Protein AF-A0AA88XEI7-F1 (afdb_monomer_lite)

Organism: Pinctada imbricata (NCBI:txid66713)

Foldseek 3Di:
DVLQAAKDKFPAQDDLVQLLVVQVLFAPQDPVLSVLSRHKIKMWHWDDDPQKIKIWMAMSSQHPLTDIDIDGAQDKDWDADSVGFIKIWHWHDDPDFKIKIWIATPRGGTWIKIWGDDPSDIDIDIDPWDDDPDDDPLWTADDDEPDPDPDPDDPVRVVVVNPKDKTWDWDDDPQWIWIWIDIPVQPPLIDIDIDGAQDWDWDADSVRWIKIWHWHAPDPFKIKIWMATPPRGTKIWIWGHDPSYIHIYID

pLDDT: mean 74.0, std 18.09, range [23.16, 97.12]

Structure (mmCIF, N/CA/C/O backbone):
data_AF-A0AA88XEI7-F1
#
_entry.id   AF-A0AA88XEI7-F1
#
loop_
_atom_site.group_PDB
_atom_site.id
_atom_site.type_symbol
_atom_site.label_atom_id
_atom_site.label_alt_id
_atom_site.label_comp_id
_atom_site.label_asym_id
_atom_site.label_entity_id
_atom_site.label_seq_id
_atom_site.pdbx_PDB_ins_code
_atom_site.Cartn_x
_atom_site.Cartn_y
_atom_site.Cartn_z
_atom_site.occupancy
_atom_site.B_iso_or_equiv
_atom_site.auth_seq_id
_atom_site.auth_comp_id
_atom_site.auth_asym_id
_atom_site.auth_atom_id
_atom_site.pdbx_PDB_model_num
ATOM 1 N N . MET A 1 1 ? -18.178 3.679 1.985 1.00 75.81 1 MET A N 1
ATOM 2 C CA . MET A 1 1 ? -17.997 4.218 0.621 1.00 75.81 1 MET A CA 1
ATOM 3 C C . MET A 1 1 ? -18.221 5.721 0.592 1.00 75.81 1 MET A C 1
ATOM 5 O O . MET A 1 1 ? -17.456 6.412 -0.070 1.00 75.81 1 MET A O 1
ATOM 9 N N . ASP A 1 2 ? -19.214 6.230 1.324 1.00 84.12 2 ASP A N 1
ATOM 10 C CA . ASP A 1 2 ? -19.593 7.651 1.316 1.00 84.12 2 ASP A CA 1
ATOM 11 C C . ASP A 1 2 ? -18.453 8.609 1.676 1.00 84.12 2 ASP A C 1
ATOM 13 O O . ASP A 1 2 ? -18.388 9.707 1.136 1.00 84.12 2 ASP A O 1
ATOM 17 N N . THR A 1 3 ? -17.506 8.191 2.520 1.00 87.12 3 THR A N 1
ATOM 18 C CA . THR A 1 3 ? -16.367 9.036 2.911 1.00 87.12 3 THR A CA 1
ATOM 19 C C . THR A 1 3 ? -15.402 9.333 1.766 1.00 87.12 3 THR A C 1
ATOM 21 O O . THR A 1 3 ? -14.609 10.255 1.890 1.00 87.12 3 THR A O 1
ATOM 24 N N . PHE A 1 4 ? -15.434 8.573 0.665 1.00 85.94 4 PHE A N 1
ATOM 25 C CA . PHE A 1 4 ? -14.633 8.874 -0.526 1.00 85.94 4 PHE A CA 1
ATOM 26 C C . PHE A 1 4 ? -15.298 9.902 -1.442 1.00 85.94 4 PHE A C 1
ATOM 28 O O . PHE A 1 4 ? -14.600 10.493 -2.264 1.00 85.94 4 PHE A O 1
ATOM 35 N N . VAL A 1 5 ? -16.620 10.090 -1.341 1.00 92.00 5 VAL A N 1
ATOM 36 C CA . VAL A 1 5 ? -17.406 10.895 -2.286 1.00 92.00 5 VAL A CA 1
ATOM 37 C C . VAL A 1 5 ? -16.936 12.345 -2.284 1.00 92.00 5 VAL A C 1
ATOM 39 O O . VAL A 1 5 ? -16.805 12.974 -1.236 1.00 92.00 5 VAL A O 1
ATOM 42 N N . GLY A 1 6 ? -16.750 12.887 -3.484 1.00 90.62 6 GLY A N 1
ATOM 43 C CA . GLY A 1 6 ? -16.312 14.255 -3.709 1.00 90.62 6 GLY A CA 1
ATOM 44 C C . GLY A 1 6 ? -14.903 14.350 -4.280 1.00 90.62 6 GLY A C 1
ATOM 45 O O . GLY A 1 6 ? -14.273 13.358 -4.657 1.00 90.62 6 GLY A O 1
ATOM 46 N N . LYS A 1 7 ? -14.437 15.597 -4.364 1.00 92.38 7 LYS A N 1
ATOM 47 C CA . LYS A 1 7 ? -13.190 15.963 -5.025 1.00 92.38 7 LYS A CA 1
ATOM 48 C C . LYS A 1 7 ? -12.033 16.014 -4.033 1.00 92.38 7 LYS A C 1
ATOM 50 O O . LYS A 1 7 ? -12.067 16.772 -3.068 1.00 92.38 7 LYS A O 1
ATOM 55 N N . TRP A 1 8 ? -10.983 15.277 -4.355 1.00 87.38 8 TRP A N 1
ATOM 56 C CA . TRP A 1 8 ? -9.695 15.265 -3.679 1.00 87.38 8 TRP A CA 1
ATOM 57 C C . TRP A 1 8 ? -8.647 15.909 -4.575 1.00 87.38 8 TRP A C 1
ATOM 59 O O . TRP A 1 8 ? -8.618 15.667 -5.785 1.00 87.38 8 TRP A O 1
ATOM 69 N N . GLU A 1 9 ? -7.776 16.713 -3.979 1.00 82.69 9 GLU A N 1
ATOM 70 C CA . GLU A 1 9 ? -6.679 17.384 -4.670 1.00 82.69 9 GLU A CA 1
ATOM 71 C C . GLU A 1 9 ? -5.365 17.025 -3.980 1.00 82.69 9 GLU A C 1
ATOM 73 O O . GLU A 1 9 ? -5.254 17.074 -2.754 1.00 82.69 9 GLU A O 1
ATOM 78 N N . GLU A 1 10 ? -4.366 16.643 -4.769 1.00 75.06 10 GLU A N 1
ATOM 79 C CA . GLU A 1 10 ? -3.010 16.443 -4.274 1.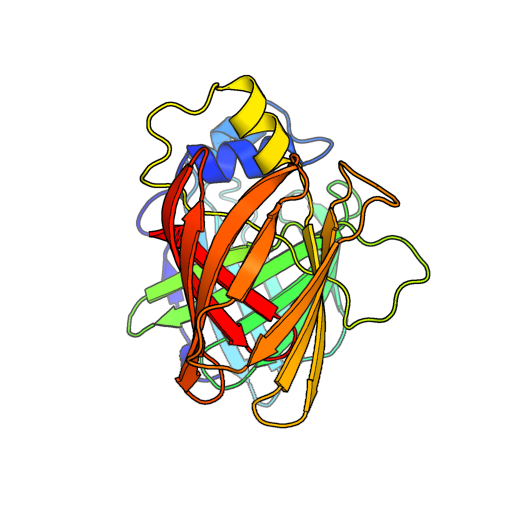00 75.06 10 GLU A CA 1
ATOM 80 C C . GLU A 1 10 ? -2.382 17.822 -4.021 1.00 75.06 10 GLU A C 1
ATOM 82 O O . GLU A 1 10 ? -2.027 18.544 -4.954 1.00 75.06 10 GLU A O 1
ATOM 87 N N . LEU A 1 11 ? -2.319 18.212 -2.743 1.00 65.25 11 LEU A N 1
ATOM 88 C CA . LEU A 1 11 ? -1.872 19.545 -2.315 1.00 65.25 11 LEU A CA 1
ATOM 89 C C . LEU A 1 11 ? -0.364 19.756 -2.494 1.00 65.25 11 LEU A C 1
ATOM 91 O O . LEU A 1 11 ? 0.085 20.878 -2.717 1.00 65.25 11 LEU A O 1
ATOM 95 N N . GLU A 1 12 ? 0.410 18.679 -2.407 1.00 63.06 12 GLU A N 1
ATOM 96 C CA . GLU A 1 12 ? 1.856 18.672 -2.595 1.00 63.06 12 GLU A CA 1
ATOM 97 C C . GLU A 1 12 ? 2.235 17.449 -3.420 1.00 63.06 12 GLU A C 1
ATOM 99 O O . GLU A 1 12 ? 1.645 16.384 -3.245 1.00 63.06 12 GLU A O 1
ATOM 104 N N . ALA A 1 13 ? 3.225 17.595 -4.304 1.00 57.88 13 ALA A N 1
ATOM 105 C CA . ALA A 1 13 ? 3.758 16.455 -5.033 1.00 57.88 13 ALA A CA 1
ATOM 106 C C . ALA A 1 13 ? 4.237 15.389 -4.038 1.00 57.88 13 ALA A C 1
ATOM 108 O O . ALA A 1 13 ? 4.938 15.696 -3.067 1.00 57.88 13 ALA A O 1
ATOM 109 N N . SER A 1 14 ? 3.850 14.143 -4.300 1.00 61.00 14 SER A N 1
ATOM 110 C CA . SER A 1 14 ? 4.269 12.968 -3.539 1.00 61.00 14 SER A CA 1
ATOM 111 C C . SER A 1 14 ? 5.778 12.973 -3.232 1.00 61.00 14 SER A C 1
ATOM 113 O O . SER A 1 14 ? 6.585 13.448 -4.035 1.00 61.00 14 SER A O 1
ATOM 115 N N . ASN A 1 15 ? 6.171 12.431 -2.067 1.00 62.12 15 ASN A N 1
ATOM 116 C CA . ASN A 1 15 ? 7.558 12.438 -1.589 1.00 62.12 15 ASN A CA 1
ATOM 117 C C . ASN A 1 15 ? 8.523 12.021 -2.716 1.00 62.12 15 ASN A C 1
ATOM 119 O O . ASN A 1 15 ? 8.478 10.863 -3.149 1.00 62.12 15 ASN A O 1
ATOM 123 N N . PRO A 1 16 ? 9.432 12.915 -3.156 1.00 59.56 16 PRO A N 1
ATOM 124 C CA . PRO A 1 16 ? 10.280 12.659 -4.308 1.00 59.56 16 PRO A CA 1
ATOM 125 C C . PRO A 1 16 ? 11.041 11.345 -4.201 1.00 59.56 16 PRO A C 1
ATOM 127 O O . PRO A 1 16 ? 11.174 10.646 -5.188 1.00 59.56 16 PRO A O 1
ATOM 130 N N . LYS A 1 17 ? 11.492 10.948 -3.005 1.00 59.12 17 LYS A N 1
ATOM 131 C CA . LYS A 1 17 ? 12.240 9.693 -2.825 1.00 59.12 17 LYS A CA 1
ATOM 132 C C . LYS A 1 17 ? 11.381 8.442 -2.998 1.00 59.12 17 LYS A C 1
ATOM 134 O O . LYS A 1 17 ? 11.906 7.423 -3.436 1.00 59.12 17 LYS A O 1
ATOM 139 N N . GLU A 1 18 ? 10.108 8.499 -2.624 1.00 58.25 18 GLU A N 1
ATOM 140 C CA . GLU A 1 18 ? 9.177 7.370 -2.747 1.00 58.25 18 GLU A CA 1
ATOM 141 C C . GLU A 1 18 ? 8.719 7.208 -4.194 1.00 58.25 18 GLU A C 1
ATOM 143 O O . GLU A 1 18 ? 8.739 6.101 -4.728 1.00 58.25 18 GLU A O 1
ATOM 148 N N . VAL A 1 19 ? 8.408 8.324 -4.856 1.00 63.00 19 VAL A N 1
ATOM 149 C CA . VAL A 1 19 ? 8.095 8.359 -6.289 1.00 63.00 19 VAL A CA 1
ATOM 150 C C . VAL A 1 19 ? 9.299 7.892 -7.111 1.00 63.00 19 VAL A C 1
ATOM 152 O O . VAL A 1 19 ? 9.155 7.073 -8.012 1.00 63.00 19 VAL A O 1
ATOM 155 N N . ASP A 1 20 ? 10.506 8.347 -6.774 1.00 65.75 20 ASP A N 1
ATOM 156 C CA . ASP A 1 20 ? 11.740 7.976 -7.469 1.00 65.75 20 ASP A CA 1
ATOM 157 C C . ASP A 1 20 ? 12.008 6.462 -7.387 1.00 65.75 20 ASP A C 1
ATOM 159 O O . ASP A 1 20 ? 12.223 5.822 -8.417 1.00 65.75 20 ASP A O 1
ATOM 163 N N . GLN A 1 21 ? 11.880 5.872 -6.192 1.00 62.78 21 GLN A N 1
ATOM 164 C CA . GLN A 1 21 ? 12.010 4.423 -5.974 1.00 62.78 21 GLN A CA 1
ATOM 165 C C . GLN A 1 21 ? 10.918 3.617 -6.682 1.00 62.78 21 GLN A C 1
ATOM 167 O O . GLN A 1 21 ? 11.195 2.565 -7.267 1.00 62.78 21 GLN A O 1
ATOM 172 N N . LEU A 1 22 ? 9.674 4.100 -6.645 1.00 63.94 22 LEU A N 1
ATOM 173 C CA . LEU A 1 22 ? 8.563 3.468 -7.345 1.00 63.94 22 LEU A CA 1
ATOM 174 C C . LEU A 1 22 ? 8.851 3.401 -8.847 1.00 63.94 22 LEU A C 1
ATOM 176 O O . LEU A 1 22 ? 8.774 2.326 -9.445 1.00 63.94 22 LEU A O 1
ATOM 180 N N . LEU A 1 23 ? 9.228 4.528 -9.446 1.00 70.12 23 LEU A N 1
ATOM 181 C CA . LEU A 1 23 ? 9.449 4.644 -10.884 1.00 70.12 23 LEU A CA 1
ATOM 182 C C . LEU A 1 23 ? 10.680 3.859 -11.357 1.00 70.12 23 LEU A C 1
ATOM 184 O O . LEU A 1 23 ? 10.635 3.274 -12.436 1.00 70.12 23 LEU A O 1
ATOM 188 N N . GLU A 1 24 ? 11.732 3.742 -10.541 1.00 68.81 24 GLU A N 1
ATOM 189 C CA . GLU A 1 24 ? 12.889 2.874 -10.834 1.00 68.81 24 GLU A CA 1
ATOM 190 C C . GLU A 1 24 ? 12.531 1.388 -10.915 1.00 68.81 24 GLU A C 1
ATOM 192 O O . GLU A 1 24 ? 13.161 0.628 -11.654 1.00 68.81 24 GLU A O 1
ATOM 197 N N . SER A 1 25 ? 11.504 0.957 -10.179 1.00 63.38 25 SER A N 1
ATOM 198 C CA . SER A 1 25 ? 11.032 -0.429 -10.216 1.00 63.38 25 SER A CA 1
ATOM 199 C C . SER A 1 25 ? 10.175 -0.753 -11.451 1.00 63.38 25 SER A C 1
ATOM 201 O O . SER A 1 25 ? 9.903 -1.928 -11.722 1.00 63.38 25 SER A O 1
ATOM 203 N N . ARG A 1 26 ? 9.762 0.261 -12.229 1.00 66.25 26 ARG A N 1
ATOM 204 C CA . ARG A 1 26 ? 8.877 0.108 -13.392 1.00 66.25 26 ARG A CA 1
ATOM 205 C C . ARG A 1 26 ? 9.665 -0.008 -14.694 1.00 66.25 26 ARG A C 1
ATOM 207 O O . ARG A 1 26 ? 10.442 0.860 -15.080 1.00 66.25 26 ARG A O 1
ATOM 214 N N . LYS A 1 27 ? 9.400 -1.078 -15.447 1.00 65.44 27 LYS A N 1
ATOM 215 C CA . LYS A 1 27 ? 9.934 -1.224 -16.807 1.00 65.44 27 LYS A CA 1
ATOM 216 C C . LYS A 1 27 ? 9.324 -0.161 -17.723 1.00 65.44 27 LYS A C 1
ATOM 218 O O . LYS A 1 27 ? 8.108 -0.054 -17.802 1.00 65.44 27 LYS A O 1
ATOM 223 N N . GLY A 1 28 ? 10.160 0.565 -18.464 1.00 68.69 28 GLY A N 1
ATOM 224 C CA . GLY A 1 28 ? 9.699 1.498 -19.498 1.00 68.69 28 GLY A CA 1
ATOM 225 C C . GLY A 1 28 ? 9.321 2.897 -19.004 1.00 68.69 28 GLY A C 1
ATOM 226 O O . GLY A 1 28 ? 8.683 3.627 -19.761 1.00 68.69 28 GLY A O 1
ATOM 227 N N . VAL A 1 29 ? 9.707 3.261 -17.777 1.00 74.62 29 VAL A N 1
ATOM 228 C CA . VAL A 1 29 ? 9.738 4.656 -17.317 1.00 74.62 29 VAL A CA 1
ATOM 229 C C . VAL A 1 29 ? 11.136 5.213 -17.586 1.00 74.62 29 VAL A C 1
ATOM 231 O O . VAL A 1 29 ? 12.122 4.684 -17.076 1.00 74.62 29 VAL A O 1
ATOM 234 N N . ASP A 1 30 ? 11.232 6.245 -18.422 1.00 80.88 30 ASP A N 1
ATOM 235 C CA . ASP A 1 30 ? 12.485 6.962 -18.677 1.00 80.88 30 ASP A CA 1
ATOM 236 C C . ASP A 1 30 ? 12.666 8.151 -17.717 1.00 80.88 30 ASP A C 1
ATOM 238 O O . ASP A 1 30 ? 11.790 8.475 -16.912 1.00 80.88 30 ASP A O 1
ATOM 242 N N . SER A 1 31 ? 13.828 8.803 -17.780 1.00 79.81 31 SER A N 1
ATOM 243 C CA . SER A 1 31 ? 14.156 9.940 -16.913 1.00 79.81 31 SER A CA 1
ATOM 244 C C . SER A 1 31 ? 13.228 11.142 -17.107 1.00 79.81 31 SER A C 1
ATOM 246 O O . SER A 1 31 ? 12.983 11.869 -16.148 1.00 79.81 31 SER A O 1
ATOM 248 N N . GLU A 1 32 ? 12.704 11.353 -18.318 1.00 82.56 32 GLU A N 1
ATOM 249 C CA . GLU A 1 32 ? 11.790 12.465 -18.602 1.00 82.56 32 GLU A CA 1
ATOM 250 C C . GLU A 1 32 ? 10.428 12.220 -17.942 1.00 82.56 32 GLU A C 1
ATOM 252 O O . GLU A 1 32 ? 9.877 13.093 -17.270 1.00 82.56 32 GLU A O 1
ATOM 257 N N . MET A 1 33 ? 9.900 11.006 -18.078 1.00 79.50 33 MET A N 1
ATOM 258 C CA . MET A 1 33 ? 8.669 10.584 -17.425 1.00 79.50 33 MET A CA 1
ATOM 259 C C . MET A 1 33 ? 8.823 10.576 -15.899 1.00 79.50 33 MET A C 1
ATOM 261 O O . MET A 1 33 ? 7.910 11.003 -15.193 1.00 79.50 33 MET A O 1
ATOM 265 N N . LYS A 1 34 ? 10.001 10.188 -15.394 1.00 77.81 34 LYS A N 1
ATOM 266 C CA . LYS A 1 34 ? 10.346 10.266 -13.968 1.00 77.81 34 LYS A CA 1
ATOM 267 C C . LYS A 1 34 ? 10.240 11.694 -13.435 1.00 77.81 34 LYS A C 1
ATOM 269 O O . LYS A 1 34 ? 9.569 11.931 -12.434 1.00 77.81 34 LYS A O 1
ATOM 274 N N . GLU A 1 35 ? 10.840 12.658 -14.132 1.00 81.88 35 GLU A N 1
ATOM 275 C CA . GLU A 1 35 ? 10.787 14.068 -13.738 1.00 81.88 35 GLU A CA 1
ATOM 276 C C . GLU A 1 35 ? 9.364 14.646 -13.798 1.00 81.88 35 GLU A C 1
ATOM 278 O O . GLU A 1 35 ? 8.987 15.425 -12.918 1.00 81.88 35 GLU A O 1
ATOM 283 N N . LYS A 1 36 ? 8.556 14.240 -14.788 1.00 82.19 36 LYS A N 1
ATOM 284 C CA . LYS A 1 36 ? 7.141 14.641 -14.884 1.00 82.19 36 LYS A CA 1
ATOM 285 C C . LYS A 1 36 ? 6.339 14.164 -13.677 1.00 82.19 36 LYS A C 1
ATOM 287 O O . LYS A 1 36 ? 5.663 14.980 -13.059 1.00 82.19 36 LYS A O 1
ATOM 292 N N . PHE A 1 37 ? 6.453 12.889 -13.306 1.00 78.31 37 PHE A N 1
ATOM 293 C CA . PHE A 1 37 ? 5.735 12.338 -12.153 1.00 78.31 37 PHE A CA 1
ATOM 294 C C . PHE A 1 37 ? 6.189 12.945 -10.817 1.00 78.31 37 PHE A C 1
ATOM 296 O O . PHE A 1 37 ? 5.359 13.203 -9.952 1.00 78.31 37 PHE A O 1
ATOM 303 N N . LEU A 1 38 ? 7.481 13.254 -10.658 1.00 75.31 38 LEU A N 1
ATOM 304 C CA . LEU A 1 38 ? 8.021 13.870 -9.435 1.00 75.31 38 LEU A CA 1
ATOM 305 C C . LEU A 1 38 ? 7.473 15.271 -9.138 1.00 75.31 38 LEU A C 1
ATOM 307 O O . LEU A 1 38 ? 7.505 15.712 -7.992 1.00 75.31 38 LEU A O 1
ATOM 311 N N . LYS A 1 39 ? 7.026 15.994 -10.166 1.00 79.38 39 LYS A N 1
ATOM 312 C CA . LYS A 1 39 ? 6.477 17.353 -10.039 1.00 79.38 39 LYS A CA 1
ATOM 313 C C . LYS A 1 39 ? 4.969 17.391 -10.242 1.00 79.38 39 LYS A C 1
ATOM 315 O O . LYS A 1 39 ? 4.377 18.466 -10.156 1.00 79.38 39 LYS A O 1
ATOM 320 N N . SER A 1 40 ? 4.367 16.254 -10.582 1.00 81.06 40 SER A N 1
ATOM 321 C CA . SER A 1 40 ? 2.955 16.215 -10.898 1.00 81.06 40 SER A CA 1
ATOM 322 C C . SER A 1 40 ? 2.110 16.247 -9.642 1.00 81.06 40 SER A C 1
ATOM 324 O O . SER A 1 40 ? 2.473 15.677 -8.620 1.00 81.06 40 SER A O 1
ATOM 326 N N . THR A 1 41 ? 0.962 16.885 -9.771 1.00 81.81 41 THR A N 1
ATOM 327 C CA . THR A 1 41 ? -0.148 16.790 -8.836 1.00 81.81 41 THR A CA 1
ATOM 328 C C . THR A 1 41 ? -1.370 16.341 -9.615 1.00 81.81 41 THR A C 1
ATOM 330 O O . THR A 1 41 ? -1.425 16.476 -10.845 1.00 81.81 41 THR A O 1
ATOM 333 N N . GLY A 1 42 ? -2.356 15.791 -8.925 1.00 86.50 42 GLY A N 1
ATOM 334 C CA . GLY A 1 42 ? -3.599 15.364 -9.546 1.00 86.50 42 GLY A CA 1
ATOM 335 C C . GLY A 1 42 ? -4.841 15.710 -8.750 1.00 86.50 42 GLY A C 1
ATOM 336 O O . GLY A 1 42 ? -4.787 16.189 -7.618 1.00 86.50 42 GLY A O 1
ATOM 337 N N . THR A 1 43 ? -5.984 15.440 -9.370 1.00 87.81 43 THR A N 1
ATOM 338 C CA . THR A 1 43 ? -7.274 15.443 -8.678 1.00 87.81 43 THR A CA 1
ATOM 339 C C . THR A 1 43 ? -7.982 14.118 -8.897 1.00 87.81 43 THR A C 1
ATOM 341 O O . THR A 1 43 ? -7.796 13.483 -9.937 1.00 87.81 43 THR A O 1
ATOM 344 N N . MET A 1 44 ? -8.778 13.704 -7.916 1.00 89.00 44 MET A N 1
ATOM 345 C CA . MET A 1 44 ? -9.672 12.552 -8.005 1.00 89.00 44 MET A CA 1
ATOM 346 C C . MET A 1 44 ? -11.055 12.968 -7.508 1.00 89.00 44 MET A C 1
ATOM 348 O O . MET A 1 44 ? -11.180 13.395 -6.368 1.00 89.00 44 MET A O 1
ATOM 352 N N . ASP A 1 45 ? -12.086 12.849 -8.335 1.00 93.06 45 ASP A N 1
ATOM 353 C CA . ASP A 1 45 ? -13.479 13.100 -7.954 1.00 93.06 45 ASP A CA 1
ATOM 354 C C . ASP A 1 45 ? -14.259 11.786 -7.979 1.00 93.06 45 ASP A C 1
ATOM 356 O O . ASP A 1 45 ? -14.400 11.166 -9.038 1.00 93.06 45 ASP A O 1
ATOM 360 N N . TYR A 1 46 ? -14.726 11.350 -6.809 1.00 92.94 46 TYR A N 1
ATOM 361 C CA . TYR A 1 46 ? -15.480 10.111 -6.648 1.00 92.94 46 TYR A CA 1
ATOM 362 C C . TYR A 1 46 ? -16.976 10.397 -6.581 1.00 92.94 46 TYR A C 1
ATOM 364 O O . TYR A 1 46 ? -17.448 11.187 -5.759 1.00 92.94 46 TYR A O 1
ATOM 372 N N . LYS A 1 47 ? -17.740 9.664 -7.388 1.00 94.25 47 LYS A N 1
ATOM 373 C CA . LYS A 1 47 ? -19.204 9.643 -7.357 1.00 94.25 47 LYS A CA 1
ATOM 374 C C . LYS A 1 47 ? -19.684 8.217 -7.167 1.00 94.25 47 LYS A C 1
ATOM 376 O O . LYS A 1 47 ? -19.167 7.304 -7.805 1.00 94.25 47 LYS A O 1
ATOM 381 N N . VAL A 1 48 ? -20.674 8.035 -6.302 1.00 90.75 48 VAL A N 1
ATOM 382 C CA . VAL A 1 48 ? -21.253 6.723 -5.998 1.00 90.75 48 VAL A CA 1
ATOM 383 C C . VAL A 1 48 ? -22.723 6.735 -6.396 1.00 90.75 48 VAL A C 1
ATOM 385 O O . VAL A 1 48 ? -23.487 7.584 -5.943 1.00 90.75 48 VAL A O 1
ATOM 388 N N . GLU A 1 49 ? -23.109 5.788 -7.248 1.00 90.62 49 GLU A N 1
ATOM 389 C CA . GLU A 1 49 ? -24.484 5.587 -7.709 1.00 90.62 49 GLU A CA 1
ATOM 390 C C . GLU A 1 49 ? -24.855 4.109 -7.536 1.00 90.62 49 GLU A C 1
ATOM 392 O O . GLU A 1 49 ? -24.482 3.242 -8.331 1.00 90.62 49 GLU A O 1
ATOM 397 N N . GLY A 1 50 ? -25.566 3.797 -6.449 1.00 87.12 50 GLY A N 1
ATOM 398 C CA . GLY A 1 50 ? -25.823 2.411 -6.057 1.00 87.12 50 GLY A CA 1
ATOM 399 C C . GLY A 1 50 ? -24.517 1.682 -5.730 1.00 87.12 50 GLY A C 1
ATOM 400 O O . GLY A 1 50 ? -23.781 2.107 -4.846 1.00 87.12 50 GLY A O 1
ATOM 401 N N . ASN A 1 51 ? -24.225 0.601 -6.458 1.00 86.50 51 ASN A N 1
ATOM 402 C CA . ASN A 1 51 ? -23.001 -0.194 -6.281 1.00 86.50 51 ASN A CA 1
ATOM 403 C C . ASN A 1 51 ? -21.870 0.200 -7.246 1.00 86.50 51 ASN A C 1
ATOM 405 O O . ASN A 1 51 ? -20.819 -0.446 -7.259 1.00 86.50 51 ASN A O 1
ATOM 409 N N . THR A 1 52 ? -22.087 1.221 -8.075 1.00 91.50 52 THR A N 1
ATOM 410 C CA . THR A 1 52 ? -21.110 1.682 -9.060 1.00 91.50 52 THR A CA 1
ATOM 411 C C . THR A 1 52 ? -20.411 2.929 -8.545 1.00 91.50 52 THR A C 1
ATOM 413 O O . THR A 1 52 ? -21.055 3.904 -8.153 1.00 91.50 52 THR A O 1
ATOM 416 N N . VAL A 1 53 ? -19.083 2.911 -8.582 1.00 93.69 53 VAL A N 1
ATOM 417 C CA . VAL A 1 53 ? -18.236 4.063 -8.273 1.00 93.69 53 VAL A CA 1
ATOM 418 C C . VAL A 1 53 ? -17.670 4.593 -9.578 1.00 93.69 53 VAL A C 1
ATOM 420 O O . VAL A 1 53 ? -17.107 3.833 -10.360 1.00 93.69 53 VAL A O 1
ATOM 423 N N . THR A 1 54 ? -17.809 5.892 -9.811 1.00 95.75 54 THR A N 1
ATOM 424 C CA . THR A 1 54 ? -17.187 6.600 -10.930 1.00 95.75 54 THR A CA 1
ATOM 425 C C . THR A 1 54 ? -16.098 7.510 -10.393 1.00 95.75 54 THR A C 1
ATOM 427 O O . THR A 1 54 ? -16.338 8.269 -9.455 1.00 95.75 54 THR A O 1
ATOM 430 N N . VAL A 1 55 ? -14.913 7.436 -10.989 1.00 95.31 55 VAL A N 1
ATOM 431 C CA . VAL A 1 55 ? -13.746 8.230 -10.607 1.00 95.31 55 VAL A CA 1
ATOM 432 C C . VAL A 1 55 ? -13.312 9.063 -11.797 1.00 95.31 55 VAL A C 1
ATOM 434 O O . VAL A 1 55 ? -12.914 8.515 -12.825 1.00 95.31 55 VAL A O 1
ATOM 437 N N . ALA A 1 56 ? -13.349 10.383 -11.647 1.00 94.12 56 ALA A N 1
ATOM 438 C CA . ALA A 1 56 ? -12.705 11.297 -12.580 1.00 94.12 56 ALA A CA 1
ATOM 439 C C . ALA A 1 56 ? -11.318 11.663 -12.047 1.00 94.12 56 ALA A C 1
ATOM 441 O O . ALA A 1 56 ? -11.193 12.123 -10.916 1.00 94.12 56 ALA A O 1
ATOM 442 N N . VAL A 1 57 ? -10.278 11.454 -12.851 1.00 92.06 57 VAL A N 1
ATOM 443 C CA . VAL A 1 57 ? -8.884 11.691 -12.468 1.00 92.06 57 VAL A CA 1
ATOM 444 C C . VAL A 1 57 ? -8.226 12.645 -13.452 1.00 92.06 57 VAL A C 1
ATOM 446 O O . VAL A 1 57 ? -8.339 12.479 -14.668 1.00 92.06 57 VAL A O 1
ATOM 449 N N . THR A 1 58 ? -7.483 13.613 -12.925 1.00 89.31 58 THR A N 1
ATOM 450 C CA . THR A 1 58 ? -6.592 14.482 -13.702 1.00 89.31 58 THR A CA 1
ATOM 451 C C . THR A 1 58 ? -5.195 14.478 -13.098 1.00 89.31 58 THR A C 1
ATOM 453 O O . THR A 1 58 ? -5.024 14.194 -11.915 1.00 89.31 58 THR A O 1
ATOM 456 N N . THR A 1 59 ? -4.186 14.794 -13.906 1.00 86.31 59 THR A N 1
ATOM 457 C CA . THR A 1 59 ? -2.806 14.969 -13.444 1.00 86.31 59 THR A CA 1
ATOM 458 C C . THR A 1 59 ? -2.105 16.029 -14.277 1.00 86.31 59 THR A C 1
ATOM 460 O O . THR A 1 59 ? -2.320 16.129 -15.485 1.00 86.31 59 THR A O 1
ATOM 463 N N . THR A 1 60 ? -1.229 16.807 -13.654 1.00 86.56 60 THR A N 1
ATOM 464 C CA . THR A 1 60 ? -0.386 17.777 -14.358 1.00 86.56 60 THR A CA 1
ATOM 465 C C . THR A 1 60 ? 0.754 17.115 -15.140 1.00 86.56 60 THR A C 1
ATOM 467 O O . THR A 1 60 ? 1.319 17.760 -16.021 1.00 86.56 60 THR A O 1
ATOM 470 N N . ALA A 1 61 ? 1.052 15.825 -14.910 1.00 82.81 61 ALA A N 1
ATOM 471 C CA . ALA A 1 61 ? 1.967 15.052 -15.763 1.00 82.81 61 ALA A CA 1
ATOM 472 C C . ALA A 1 61 ? 1.427 14.887 -17.196 1.00 82.81 61 ALA A C 1
ATOM 474 O O . ALA A 1 61 ? 2.205 14.825 -18.150 1.00 82.81 61 ALA A O 1
ATOM 475 N N . PHE A 1 62 ? 0.098 14.843 -17.338 1.00 84.75 62 PHE A N 1
ATOM 476 C CA . PHE A 1 62 ? -0.621 14.672 -18.600 1.00 84.75 62 PHE A CA 1
ATOM 477 C C . PHE A 1 62 ? -1.857 15.594 -18.626 1.00 84.75 62 PHE A C 1
ATOM 479 O O . PHE A 1 62 ? -2.983 15.121 -18.456 1.00 84.75 62 PHE A O 1
ATOM 486 N N . PRO A 1 63 ? -1.666 16.914 -18.828 1.00 81.75 63 PRO A N 1
ATOM 487 C CA . PRO A 1 63 ? -2.707 17.929 -18.621 1.00 81.75 63 PRO A CA 1
ATOM 488 C C . PRO A 1 63 ? -3.989 17.715 -19.437 1.00 81.75 63 PRO A C 1
ATOM 490 O O . PRO A 1 63 ? -5.076 18.043 -18.968 1.00 81.75 63 PRO A O 1
ATOM 493 N N . ASP A 1 64 ? -3.865 17.112 -20.621 1.00 86.12 64 ASP A N 1
ATOM 494 C CA . ASP A 1 64 ? -4.978 16.865 -21.546 1.00 86.12 64 ASP A CA 1
ATOM 495 C C . ASP A 1 64 ? -5.492 15.412 -21.507 1.00 86.12 64 ASP A C 1
ATOM 497 O O . ASP A 1 64 ? -6.391 15.050 -22.264 1.00 86.12 64 ASP A O 1
ATOM 501 N N . ALA A 1 65 ? -4.934 14.566 -20.632 1.00 84.62 65 ALA A N 1
ATOM 502 C CA . ALA A 1 65 ? -5.264 13.140 -20.535 1.00 84.62 65 ALA A CA 1
ATOM 503 C C . ALA A 1 65 ? -6.136 12.802 -19.314 1.00 84.62 65 ALA A C 1
ATOM 505 O O . ALA A 1 65 ? -6.144 11.662 -18.840 1.00 84.62 65 ALA A O 1
ATOM 506 N N . GLY A 1 66 ? -6.862 13.793 -18.783 1.00 87.50 66 GLY A N 1
ATOM 507 C CA . GLY A 1 66 ? -7.870 13.552 -17.755 1.00 87.50 66 GLY A CA 1
ATOM 508 C C . GLY A 1 66 ? -8.860 12.479 -18.213 1.00 87.50 66 GLY A C 1
ATOM 509 O O . GLY A 1 66 ? -9.290 12.469 -19.367 1.00 87.50 66 GLY A O 1
ATOM 510 N N . ARG A 1 67 ? -9.214 11.558 -17.318 1.00 92.12 67 ARG A N 1
ATOM 511 C CA . ARG A 1 67 ? -10.075 10.413 -17.644 1.00 92.12 67 ARG A CA 1
ATOM 512 C C . ARG A 1 67 ? -11.109 10.159 -16.566 1.00 92.12 67 ARG A C 1
ATOM 514 O O . ARG A 1 67 ? -10.912 10.516 -15.410 1.00 92.12 67 ARG A O 1
ATOM 521 N N . SER A 1 68 ? -12.195 9.513 -16.966 1.00 93.38 68 SER A N 1
ATOM 522 C CA . SER A 1 68 ? -13.230 9.017 -16.067 1.00 93.38 68 SER A CA 1
ATOM 523 C C . SER A 1 68 ? -13.397 7.525 -16.291 1.00 93.38 68 SER A C 1
ATOM 525 O O . SER A 1 68 ? -13.446 7.087 -17.440 1.00 93.38 68 SER A O 1
ATOM 527 N N . TYR A 1 69 ? -13.487 6.761 -15.211 1.00 94.00 69 TYR A N 1
ATOM 528 C CA . TYR A 1 69 ? -13.770 5.332 -15.264 1.00 94.00 69 TYR A CA 1
ATOM 529 C C . TYR A 1 69 ? -14.736 4.935 -14.160 1.00 94.00 69 TYR A C 1
ATOM 531 O O . TYR A 1 69 ? -14.810 5.591 -13.120 1.00 94.00 69 TYR A O 1
ATOM 539 N N . SER A 1 70 ? -15.477 3.858 -14.397 1.00 95.31 70 SER A N 1
ATOM 540 C CA . SER A 1 70 ? -16.452 3.333 -13.449 1.00 95.31 70 SER A CA 1
ATOM 541 C C . SER A 1 70 ? -16.149 1.878 -13.136 1.00 95.31 70 SER A C 1
ATOM 543 O O . SER A 1 70 ? -15.746 1.119 -14.015 1.00 95.31 70 SER A O 1
ATOM 545 N N . PHE A 1 71 ? -16.369 1.486 -11.888 1.00 94.69 71 PHE A N 1
ATOM 546 C CA . PHE A 1 71 ? -16.189 0.115 -11.434 1.00 94.69 71 PHE A CA 1
ATOM 547 C C . PHE A 1 71 ? -17.268 -0.271 -10.423 1.00 94.69 71 PHE A C 1
ATOM 549 O O . PHE A 1 71 ? -17.845 0.578 -9.737 1.00 94.69 71 PHE A O 1
ATOM 556 N N . THR A 1 72 ? -17.500 -1.573 -10.302 1.00 94.12 72 THR A N 1
ATOM 557 C CA . THR A 1 72 ? -18.281 -2.171 -9.219 1.00 94.12 72 THR A CA 1
ATOM 558 C C . THR A 1 72 ? -17.320 -2.858 -8.261 1.00 94.12 72 THR A C 1
ATOM 560 O O . THR A 1 72 ? -16.368 -3.516 -8.682 1.00 94.12 72 THR A O 1
ATOM 563 N N . SER A 1 73 ? -17.514 -2.654 -6.957 1.00 87.44 73 SER A N 1
ATOM 564 C CA . SER A 1 73 ? -16.536 -3.130 -5.981 1.00 87.44 73 SER A CA 1
ATOM 565 C C . SER A 1 73 ? -16.405 -4.657 -5.990 1.00 87.44 73 SER A C 1
ATOM 567 O O . SER A 1 73 ? -17.403 -5.369 -5.925 1.00 87.44 73 SER A O 1
ATOM 569 N N . GLY A 1 74 ? -15.167 -5.151 -6.054 1.00 84.31 74 GLY A N 1
ATOM 570 C CA . GLY A 1 74 ? -14.841 -6.577 -6.118 1.00 84.31 74 GLY A CA 1
ATOM 571 C C . GLY A 1 74 ? -14.941 -7.193 -7.517 1.00 84.31 74 GLY A C 1
ATOM 572 O O . GLY A 1 74 ? -14.539 -8.343 -7.690 1.00 84.31 74 GLY A O 1
ATOM 573 N N . GLU A 1 75 ? -15.417 -6.449 -8.518 1.00 89.31 75 GLU A N 1
ATOM 574 C CA . GLU A 1 75 ? -15.505 -6.930 -9.896 1.00 89.31 75 GLU A CA 1
ATOM 575 C C . GLU A 1 75 ? -14.283 -6.491 -10.721 1.00 89.31 75 GLU A C 1
ATOM 577 O O . GLU A 1 75 ? -13.833 -5.343 -10.619 1.00 89.31 75 GLU A O 1
ATOM 582 N N . PRO A 1 76 ? -13.703 -7.392 -11.534 1.00 91.19 76 PRO A N 1
ATOM 583 C CA . PRO A 1 76 ? -12.624 -7.033 -12.436 1.00 91.19 76 PRO A CA 1
ATOM 584 C C . PRO A 1 76 ? -13.140 -6.210 -13.621 1.00 91.19 76 PRO A C 1
ATOM 586 O O . PRO A 1 76 ? -14.205 -6.492 -14.168 1.00 91.19 76 PRO A O 1
ATOM 589 N N . PHE A 1 77 ? -12.341 -5.247 -14.070 1.00 93.69 77 PHE A N 1
ATOM 590 C CA . PHE A 1 77 ? -12.616 -4.432 -15.248 1.00 93.69 77 PHE A CA 1
ATOM 591 C C . PHE A 1 77 ? -11.352 -4.221 -16.093 1.00 93.69 77 PHE A C 1
ATOM 593 O O . PHE A 1 77 ? -10.221 -4.321 -15.604 1.00 93.69 77 PHE A O 1
ATOM 600 N N . ASP A 1 78 ? -11.574 -3.950 -17.376 1.00 95.12 78 ASP A N 1
ATOM 601 C CA . ASP A 1 78 ? -10.546 -3.618 -18.360 1.00 95.12 78 ASP A CA 1
ATOM 602 C C . ASP A 1 78 ? -10.587 -2.113 -18.637 1.00 95.12 78 ASP A C 1
ATOM 604 O O . ASP A 1 78 ? -11.671 -1.541 -18.770 1.00 95.12 78 ASP A O 1
ATOM 608 N N . ASP A 1 79 ? -9.423 -1.471 -18.733 1.00 94.00 79 ASP A N 1
ATOM 609 C CA . ASP A 1 79 ? -9.347 -0.026 -18.941 1.00 94.00 79 ASP A CA 1
ATOM 610 C C . ASP A 1 79 ? -8.004 0.423 -19.554 1.00 94.00 79 ASP A C 1
ATOM 612 O O . ASP A 1 79 ? -7.115 -0.384 -19.829 1.00 94.00 79 ASP A O 1
ATOM 616 N N . MET A 1 80 ? -7.860 1.727 -19.789 1.00 91.25 80 MET A N 1
ATOM 617 C CA . MET A 1 80 ? -6.715 2.371 -20.432 1.00 91.25 80 MET A CA 1
ATOM 618 C C . MET A 1 80 ? -6.057 3.391 -19.499 1.00 91.25 80 MET A C 1
ATOM 620 O O . MET A 1 80 ? -6.691 4.347 -19.063 1.00 91.25 80 MET A O 1
ATOM 624 N N . ALA A 1 81 ? -4.768 3.250 -19.212 1.00 87.25 81 ALA A N 1
ATOM 625 C CA . ALA A 1 81 ? -4.020 4.233 -18.438 1.00 87.25 81 ALA A CA 1
ATOM 626 C C . ALA A 1 81 ? -3.944 5.592 -19.166 1.00 87.25 81 ALA A C 1
ATOM 628 O O . ALA A 1 81 ? -4.221 5.701 -20.362 1.00 87.25 81 ALA A O 1
ATOM 629 N N . MET A 1 82 ? -3.549 6.648 -18.447 1.00 84.25 82 MET A N 1
ATOM 630 C CA . MET A 1 82 ? -3.437 8.007 -19.008 1.00 84.25 82 MET A CA 1
ATOM 631 C C . MET A 1 82 ? -2.403 8.125 -20.135 1.00 84.25 82 MET A C 1
ATOM 633 O O . MET A 1 82 ? -2.501 9.022 -20.966 1.00 84.25 82 MET A O 1
ATOM 637 N N . ASP A 1 83 ? -1.436 7.210 -20.194 1.00 81.38 83 ASP A N 1
ATOM 638 C CA . ASP A 1 83 ? -0.468 7.118 -21.290 1.00 81.38 83 ASP A CA 1
ATOM 639 C C . ASP A 1 83 ? -0.993 6.317 -22.501 1.00 81.38 83 ASP A C 1
ATOM 641 O O . ASP A 1 83 ? -0.247 6.055 -23.445 1.00 81.38 83 ASP A O 1
ATOM 645 N N . GLY A 1 84 ? -2.272 5.923 -22.478 1.00 86.06 84 GLY A N 1
ATOM 646 C CA . GLY A 1 84 ? -2.953 5.223 -23.563 1.00 86.06 84 GLY A CA 1
ATOM 647 C C . GLY A 1 84 ? -2.649 3.731 -23.643 1.00 86.06 84 GLY A C 1
ATOM 648 O O . GLY A 1 84 ? -2.943 3.117 -24.666 1.00 86.06 84 GLY A O 1
ATOM 649 N N . SER A 1 85 ? -2.068 3.131 -22.606 1.00 87.69 85 SER A N 1
ATOM 650 C CA . SER A 1 85 ? -1.794 1.694 -22.582 1.00 87.69 85 SER A CA 1
ATOM 651 C C . SER A 1 85 ? -2.811 0.909 -21.734 1.00 87.69 85 SER A C 1
ATOM 653 O O . SER A 1 85 ? -3.338 1.433 -20.753 1.00 87.69 85 SER A O 1
ATOM 655 N N . PRO A 1 86 ? -3.151 -0.331 -22.122 1.00 93.12 86 PRO A N 1
ATOM 656 C CA . PRO A 1 86 ? -4.199 -1.101 -21.458 1.00 93.12 86 PRO A CA 1
ATOM 657 C C . PRO A 1 86 ? -3.753 -1.675 -20.108 1.00 93.12 86 PRO A C 1
ATOM 659 O O . PRO A 1 86 ? -2.593 -2.064 -19.902 1.00 93.12 86 PRO A O 1
ATOM 662 N N . TYR A 1 87 ? -4.715 -1.796 -19.198 1.00 91.81 87 TYR A N 1
ATOM 663 C CA . TYR A 1 87 ? -4.562 -2.497 -17.932 1.00 91.81 87 TYR A CA 1
ATOM 664 C C . TYR A 1 87 ? -5.858 -3.203 -17.519 1.00 91.81 87 TYR A C 1
ATOM 666 O O . TYR A 1 87 ? -6.950 -2.883 -17.985 1.00 91.81 87 TYR A O 1
ATOM 674 N N . LYS A 1 88 ? -5.718 -4.184 -16.627 1.00 93.00 88 LYS A N 1
ATOM 675 C CA . LYS A 1 88 ? -6.839 -4.853 -15.957 1.00 93.00 88 LYS A CA 1
ATOM 676 C C . LYS A 1 88 ? -6.742 -4.599 -14.467 1.00 93.00 88 LYS A C 1
ATOM 678 O O . LYS A 1 88 ? -5.638 -4.708 -13.924 1.00 93.00 88 LYS A O 1
ATOM 683 N N . ALA A 1 89 ? -7.855 -4.316 -13.807 1.00 90.69 89 ALA A N 1
ATOM 684 C CA . ALA A 1 89 ? -7.865 -4.070 -12.372 1.00 90.69 89 ALA A CA 1
ATOM 685 C C . ALA A 1 89 ? -9.112 -4.625 -11.684 1.00 90.69 89 ALA A C 1
ATOM 687 O O . ALA A 1 89 ? -10.117 -4.944 -12.308 1.00 90.69 89 ALA A O 1
ATOM 688 N N . THR A 1 90 ? -9.030 -4.755 -10.369 1.00 88.25 90 THR A N 1
ATOM 689 C CA . THR A 1 90 ? -10.142 -5.015 -9.461 1.00 88.25 90 THR A CA 1
ATOM 690 C C . THR A 1 90 ? -10.014 -4.032 -8.312 1.00 88.25 90 THR A C 1
ATOM 692 O O . THR A 1 90 ? -8.932 -3.891 -7.737 1.00 88.25 90 THR A O 1
ATOM 695 N N . ILE A 1 91 ? -11.103 -3.343 -7.982 1.00 88.75 91 ILE A N 1
ATOM 696 C CA . ILE A 1 91 ? -11.126 -2.401 -6.863 1.00 88.75 91 ILE A CA 1
ATOM 697 C C . ILE A 1 91 ? -12.076 -2.925 -5.795 1.00 88.75 91 ILE A C 1
ATOM 699 O O . ILE A 1 91 ? -13.280 -3.039 -6.011 1.00 88.75 91 ILE A O 1
ATOM 703 N N . THR A 1 92 ? -11.539 -3.205 -4.617 1.00 85.38 92 THR A N 1
ATOM 704 C CA . THR A 1 92 ? -12.301 -3.628 -3.442 1.00 85.38 92 THR A CA 1
ATOM 705 C C . THR A 1 92 ? -12.352 -2.488 -2.442 1.00 85.38 92 THR A C 1
ATOM 707 O O . THR A 1 92 ? -11.321 -1.915 -2.092 1.00 85.38 92 THR A O 1
ATOM 710 N N . ILE A 1 93 ? -13.548 -2.166 -1.963 1.00 81.00 93 ILE A N 1
ATOM 711 C CA . ILE A 1 93 ? -13.748 -1.200 -0.890 1.00 81.00 93 ILE A CA 1
ATOM 712 C C . ILE A 1 93 ? -14.060 -1.995 0.374 1.00 81.00 93 ILE A C 1
ATOM 714 O O . ILE A 1 93 ? -15.025 -2.758 0.420 1.00 81.00 93 ILE A O 1
ATOM 718 N N . SER A 1 94 ? -13.199 -1.848 1.373 1.00 77.56 94 SER A N 1
ATOM 719 C CA . SER A 1 94 ? -13.279 -2.547 2.650 1.00 77.56 94 SER A CA 1
ATOM 720 C C . SER A 1 94 ? -13.711 -1.552 3.717 1.00 77.56 94 SER A C 1
ATOM 722 O O . SER A 1 94 ? -12.945 -0.663 4.081 1.00 77.56 94 SER A O 1
ATOM 724 N N . GLY A 1 95 ? -14.937 -1.698 4.216 1.00 77.94 95 GLY A N 1
ATOM 725 C CA . GLY A 1 95 ? -15.524 -0.714 5.125 1.00 77.94 95 GLY A CA 1
ATOM 726 C C . GLY A 1 95 ? -15.825 0.609 4.422 1.00 77.94 95 GLY A C 1
ATOM 727 O O . GLY A 1 95 ? -16.022 0.652 3.204 1.00 77.94 95 GLY A O 1
ATOM 728 N N . ASP A 1 96 ? -15.891 1.692 5.195 1.00 78.81 96 ASP A N 1
ATOM 729 C CA . ASP A 1 96 ? -16.235 2.991 4.628 1.00 78.81 96 ASP A CA 1
ATOM 730 C C . ASP A 1 96 ? -15.043 3.771 4.091 1.00 78.81 96 ASP A C 1
ATOM 732 O O . ASP A 1 96 ? -15.210 4.464 3.089 1.00 78.81 96 ASP A O 1
ATOM 736 N N . ASP A 1 97 ? -13.867 3.582 4.685 1.00 80.44 97 ASP A N 1
ATOM 737 C CA . ASP A 1 97 ? -12.713 4.473 4.583 1.00 80.44 97 ASP A CA 1
ATOM 738 C C . ASP A 1 97 ? -11.533 3.904 3.787 1.00 80.44 97 ASP A C 1
ATOM 740 O O . ASP A 1 97 ? -10.574 4.632 3.550 1.00 80.44 97 ASP A O 1
ATOM 744 N N . THR A 1 98 ? -11.570 2.633 3.370 1.00 81.56 98 THR A N 1
ATOM 745 C CA . THR A 1 98 ? -10.420 1.954 2.756 1.00 81.56 98 THR A CA 1
ATOM 746 C C . THR A 1 98 ? -10.768 1.362 1.390 1.00 81.56 98 THR A C 1
ATOM 748 O O . THR A 1 98 ? -11.701 0.577 1.247 1.00 81.56 98 THR A O 1
ATOM 751 N N . MET A 1 99 ? -9.963 1.679 0.376 1.00 83.88 99 MET A N 1
ATOM 752 C CA . MET A 1 99 ? -10.079 1.173 -0.991 1.00 83.88 99 MET A CA 1
ATOM 753 C C . MET A 1 99 ? -8.760 0.531 -1.420 1.00 83.88 99 MET A C 1
ATOM 755 O O . MET A 1 99 ? -7.696 1.128 -1.288 1.00 83.88 99 MET A O 1
ATOM 759 N N . THR A 1 100 ? -8.823 -0.685 -1.952 1.00 82.56 100 THR A N 1
ATOM 760 C CA . THR A 1 100 ? -7.675 -1.413 -2.497 1.00 82.56 100 THR A CA 1
ATOM 761 C C . THR A 1 100 ? -7.912 -1.710 -3.966 1.00 82.56 100 THR A C 1
ATOM 763 O O . THR A 1 100 ? -8.874 -2.379 -4.322 1.00 82.56 100 THR A O 1
ATOM 766 N N . GLU A 1 101 ? -7.005 -1.251 -4.809 1.00 84.50 101 GLU A N 1
ATOM 767 C CA . GLU A 1 101 ? -6.958 -1.543 -6.233 1.00 84.50 101 GLU A CA 1
ATOM 768 C C . GLU A 1 101 ? -5.818 -2.527 -6.488 1.00 84.50 101 GLU A C 1
ATOM 770 O O . GLU A 1 101 ? -4.698 -2.313 -6.028 1.00 84.50 101 GLU A O 1
ATOM 775 N N . THR A 1 102 ? -6.081 -3.618 -7.191 1.00 83.12 102 THR A N 1
ATOM 776 C CA . THR A 1 102 ? -5.061 -4.566 -7.650 1.00 83.12 102 THR A CA 1
ATOM 777 C C . THR A 1 102 ? -5.220 -4.775 -9.137 1.00 83.12 102 THR A C 1
ATOM 779 O O . THR A 1 102 ? -6.335 -4.816 -9.650 1.00 83.12 102 THR A O 1
ATOM 782 N N . GLY A 1 103 ? -4.115 -4.927 -9.854 1.00 81.38 103 GLY A N 1
ATOM 783 C CA . GLY A 1 103 ? -4.202 -5.065 -11.292 1.00 81.38 103 GLY A CA 1
ATOM 784 C C . GLY A 1 103 ? -2.892 -5.396 -11.966 1.00 81.38 103 GLY A C 1
ATOM 785 O O . GLY A 1 103 ? -1.858 -5.625 -11.334 1.00 81.38 103 GLY A O 1
ATOM 786 N N . LYS A 1 104 ? -2.961 -5.420 -13.290 1.00 82.44 104 LYS A N 1
ATOM 787 C CA . LYS A 1 104 ? -1.818 -5.615 -14.162 1.00 82.44 104 LYS A CA 1
ATOM 788 C C . LYS A 1 104 ? -1.888 -4.657 -15.327 1.00 82.44 104 LYS A C 1
ATOM 790 O O . LYS A 1 104 ? -2.850 -4.647 -16.090 1.00 82.44 104 LYS A O 1
ATOM 795 N N . HIS A 1 105 ? -0.815 -3.906 -15.474 1.00 85.81 105 HIS A N 1
ATOM 796 C CA . HIS A 1 105 ? -0.583 -3.017 -16.585 1.00 85.81 105 HIS A CA 1
ATOM 797 C C . HIS A 1 105 ? 0.275 -3.727 -17.635 1.00 85.81 105 HIS A C 1
ATOM 799 O O . HIS A 1 105 ? 1.296 -4.329 -17.290 1.00 85.81 105 HIS A O 1
ATOM 805 N N . GLU A 1 106 ? -0.087 -3.655 -18.918 1.00 84.12 106 GLU A N 1
ATOM 806 C CA . GLU A 1 106 ? 0.658 -4.390 -19.954 1.00 84.12 106 GLU A CA 1
ATOM 807 C C . GLU A 1 106 ? 2.109 -3.902 -20.087 1.00 84.12 106 GLU A C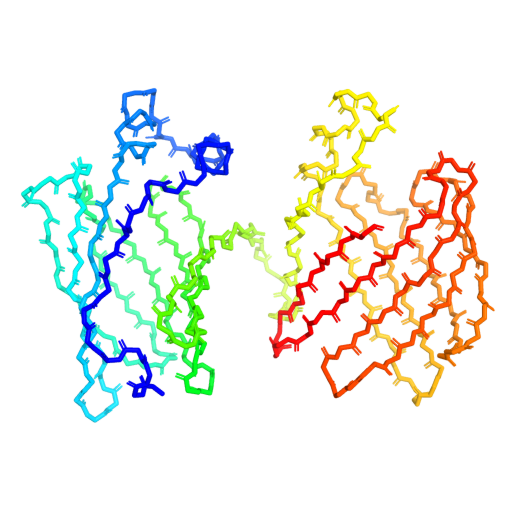 1
ATOM 809 O O . GLU A 1 106 ? 3.028 -4.712 -20.204 1.00 84.12 106 GLU A O 1
ATOM 814 N N . LYS A 1 107 ? 2.322 -2.582 -19.985 1.00 81.88 107 LYS A N 1
ATOM 815 C CA . LYS A 1 107 ? 3.656 -1.952 -20.006 1.00 81.88 107 LYS A CA 1
ATOM 816 C C . LYS A 1 107 ? 4.437 -2.077 -18.685 1.00 81.88 107 LYS A C 1
ATOM 818 O O . LYS A 1 107 ? 5.591 -2.498 -18.700 1.00 81.88 107 LYS A O 1
ATOM 823 N N . TYR A 1 108 ? 3.824 -1.717 -17.551 1.00 76.94 108 TYR A N 1
ATOM 824 C CA . TYR A 1 108 ? 4.517 -1.545 -16.265 1.00 76.94 108 TYR A CA 1
ATOM 825 C C . TYR A 1 108 ? 4.441 -2.755 -15.318 1.00 76.94 108 TYR A C 1
ATOM 827 O O . TYR A 1 108 ? 5.116 -2.758 -14.285 1.00 76.94 108 TYR A O 1
ATOM 835 N N . GLY A 1 109 ? 3.669 -3.789 -15.664 1.00 77.50 109 GLY A N 1
ATOM 836 C CA . GLY A 1 109 ? 3.510 -5.007 -14.869 1.00 77.50 109 GLY A CA 1
ATOM 837 C C . GLY A 1 109 ? 2.425 -4.914 -13.797 1.00 77.50 109 GLY A C 1
ATOM 838 O O . GLY A 1 109 ? 1.532 -4.070 -13.857 1.00 77.50 109 GLY A O 1
ATOM 839 N N . ASP A 1 110 ? 2.486 -5.825 -12.829 1.00 78.75 110 ASP A N 1
ATOM 840 C CA . ASP A 1 110 ? 1.499 -5.919 -11.752 1.00 78.75 110 ASP A CA 1
ATOM 841 C C . ASP A 1 110 ? 1.562 -4.688 -10.832 1.00 78.75 110 ASP A C 1
ATOM 843 O O . ASP A 1 110 ? 2.619 -4.069 -10.652 1.00 78.75 110 ASP A O 1
ATOM 847 N N . PHE A 1 111 ? 0.430 -4.312 -10.247 1.00 72.81 111 PHE A N 1
ATOM 848 C CA . PHE A 1 111 ? 0.340 -3.207 -9.303 1.00 72.81 111 PHE A CA 1
ATOM 849 C C . PHE A 1 111 ? -0.724 -3.467 -8.239 1.00 72.81 111 PHE A C 1
ATOM 851 O O . PHE A 1 111 ? -1.684 -4.214 -8.442 1.00 72.81 111 PHE A O 1
ATOM 858 N N . LYS A 1 112 ? -0.547 -2.823 -7.090 1.00 77.62 112 LYS A N 1
ATOM 859 C CA . LYS A 1 112 ? -1.562 -2.682 -6.056 1.00 77.62 112 LYS A CA 1
ATOM 860 C C . LYS A 1 112 ? -1.505 -1.250 -5.538 1.00 77.62 112 LYS A C 1
ATOM 862 O O . LYS A 1 112 ? -0.431 -0.685 -5.405 1.00 77.62 112 LYS A O 1
ATOM 867 N N . MET A 1 113 ? -2.640 -0.652 -5.235 1.00 78.38 113 MET A N 1
ATOM 868 C CA . MET A 1 113 ? -2.755 0.691 -4.680 1.00 78.38 113 MET A CA 1
ATOM 869 C C . MET A 1 113 ? -3.756 0.638 -3.535 1.00 78.38 113 MET A C 1
ATOM 871 O O . MET A 1 113 ? -4.799 0.001 -3.651 1.00 78.38 113 MET A O 1
ATOM 875 N N . VAL A 1 114 ? -3.436 1.278 -2.419 1.00 79.69 114 VAL A N 1
ATOM 876 C CA . VAL A 1 114 ? -4.341 1.401 -1.276 1.00 79.69 114 VAL A CA 1
ATOM 877 C C . VAL A 1 114 ? -4.621 2.875 -1.049 1.00 79.69 114 VAL A C 1
ATOM 879 O O . VAL A 1 114 ? -3.695 3.680 -0.979 1.00 79.69 114 VAL A O 1
ATOM 882 N N . ARG A 1 115 ? -5.899 3.224 -0.933 1.00 79.88 115 ARG A N 1
ATOM 883 C CA . ARG A 1 115 ? -6.373 4.564 -0.600 1.00 79.88 115 ARG A CA 1
ATOM 884 C C . ARG A 1 115 ? -7.136 4.496 0.715 1.00 79.88 115 ARG A C 1
ATOM 886 O O . ARG A 1 115 ? -7.982 3.616 0.872 1.00 79.88 115 ARG A O 1
ATOM 893 N N . LYS A 1 116 ? -6.840 5.397 1.647 1.00 79.75 116 LYS A N 1
ATOM 894 C CA . LYS A 1 116 ? -7.509 5.468 2.947 1.00 79.75 116 LYS A CA 1
ATOM 895 C C . LYS A 1 116 ? -7.913 6.897 3.288 1.00 79.75 116 LYS A C 1
ATOM 897 O O . LYS A 1 116 ? -7.077 7.797 3.212 1.00 79.75 116 LYS A O 1
ATOM 902 N N . VAL A 1 117 ? -9.170 7.088 3.671 1.00 74.12 117 VAL A N 1
ATOM 903 C CA . VAL A 1 117 ? -9.699 8.365 4.159 1.00 74.12 117 VAL A CA 1
ATOM 904 C C . VAL A 1 117 ? -9.443 8.476 5.660 1.00 74.12 117 VAL A C 1
ATOM 906 O O . VAL A 1 117 ? -9.814 7.599 6.434 1.00 74.12 117 VAL A O 1
ATOM 909 N N . GLU A 1 118 ? -8.808 9.565 6.080 1.00 76.50 118 GLU A N 1
ATOM 910 C CA . GLU A 1 118 ? -8.558 9.895 7.482 1.00 76.50 118 GLU A CA 1
ATOM 911 C C . GLU A 1 118 ? -8.959 11.355 7.725 1.00 76.50 118 GLU A C 1
ATOM 913 O O . GLU A 1 118 ? -8.171 12.278 7.517 1.00 76.50 118 GLU A O 1
ATOM 918 N N . GLY A 1 119 ? -10.214 11.567 8.133 1.00 80.38 119 GLY A N 1
ATOM 919 C CA . GLY A 1 119 ? -10.799 12.906 8.230 1.00 80.38 119 GLY A CA 1
ATOM 920 C C . GLY A 1 119 ? -10.857 13.579 6.857 1.00 80.38 119 GLY A C 1
ATOM 921 O O . GLY A 1 119 ? -11.380 12.998 5.911 1.00 80.38 119 GLY A O 1
ATOM 922 N N . ASP A 1 120 ? -10.260 14.765 6.745 1.00 78.50 120 ASP A N 1
ATOM 923 C CA . ASP A 1 120 ? -10.208 15.554 5.504 1.00 78.50 120 ASP A CA 1
ATOM 924 C C . ASP A 1 120 ? -9.008 15.189 4.605 1.00 78.50 120 ASP A C 1
ATOM 926 O O . ASP A 1 120 ? -8.602 15.963 3.741 1.00 78.50 120 ASP A O 1
ATOM 930 N N . SER A 1 121 ? -8.376 14.033 4.828 1.00 74.38 121 SER A N 1
ATOM 931 C CA . SER A 1 121 ? -7.192 13.589 4.083 1.00 74.38 121 SER A CA 1
ATOM 932 C C . SER A 1 121 ? -7.409 12.238 3.411 1.00 74.38 121 SER A C 1
ATOM 934 O O . SER A 1 121 ? -7.825 11.277 4.054 1.00 74.38 121 SER A O 1
ATOM 936 N N . LEU A 1 122 ? -7.037 12.137 2.132 1.00 74.12 122 LEU A N 1
ATOM 937 C CA . LEU A 1 122 ? -6.979 10.880 1.388 1.00 74.12 122 LEU A CA 1
ATOM 938 C C . LEU A 1 122 ? -5.522 10.438 1.235 1.00 74.12 122 LEU A C 1
ATOM 940 O O . LEU A 1 122 ? -4.767 10.991 0.436 1.00 74.12 122 LEU A O 1
ATOM 944 N N . LYS A 1 123 ? -5.120 9.414 1.987 1.00 75.88 123 LYS A N 1
ATOM 945 C CA . LYS A 1 123 ? -3.782 8.823 1.894 1.00 75.88 123 LYS A CA 1
ATOM 946 C C . LYS A 1 123 ? -3.756 7.764 0.804 1.00 75.88 123 LYS A C 1
ATOM 948 O O . LYS A 1 123 ? -4.511 6.799 0.875 1.00 75.88 123 LYS A O 1
ATOM 953 N N . CYS A 1 124 ? -2.865 7.915 -0.170 1.00 67.31 124 CYS A N 1
ATOM 954 C CA . CYS A 1 124 ? -2.651 6.942 -1.239 1.00 67.31 124 CYS A CA 1
ATOM 955 C C . CYS A 1 124 ? -1.277 6.285 -1.073 1.00 67.31 124 CYS A C 1
ATOM 957 O O . CYS A 1 124 ? -0.287 6.977 -0.854 1.00 67.31 124 CYS A O 1
ATOM 959 N N . LYS A 1 125 ? -1.205 4.955 -1.172 1.00 70.25 125 LYS A N 1
ATOM 960 C CA . LYS A 1 125 ? 0.045 4.194 -1.078 1.00 70.25 125 LYS A CA 1
ATOM 961 C C . LYS A 1 125 ? 0.096 3.108 -2.140 1.00 70.25 125 LYS A C 1
ATOM 963 O O . LYS A 1 125 ? -0.745 2.205 -2.148 1.00 70.25 125 LYS A O 1
ATOM 968 N N . GLU A 1 126 ? 1.123 3.148 -2.987 1.00 60.72 126 GLU A N 1
ATOM 969 C CA . GLU A 1 126 ? 1.341 2.085 -3.960 1.00 60.72 126 GLU A CA 1
ATOM 970 C C . GLU A 1 126 ? 1.968 0.846 -3.304 1.00 60.72 126 GLU A C 1
ATOM 972 O O . GLU A 1 126 ? 3.134 0.783 -2.915 1.00 60.72 126 GLU A O 1
ATOM 977 N N . VAL A 1 127 ? 1.105 -0.153 -3.205 1.00 51.16 127 VAL A N 1
ATOM 978 C CA . VAL A 1 127 ? 1.323 -1.590 -3.119 1.00 51.16 127 VAL A CA 1
ATOM 979 C C . VAL A 1 127 ? 2.223 -2.131 -4.221 1.00 51.16 127 VAL A C 1
ATOM 981 O O . VAL A 1 127 ? 1.706 -2.755 -5.145 1.00 51.16 127 VAL A O 1
ATOM 984 N N . ASN A 1 128 ? 3.537 -1.939 -4.223 1.00 41.09 128 ASN A N 1
ATOM 985 C CA . ASN A 1 128 ? 4.343 -2.791 -5.093 1.00 41.09 128 ASN A CA 1
ATOM 986 C C . ASN A 1 128 ? 3.928 -4.239 -4.699 1.00 41.09 128 ASN A C 1
ATOM 988 O O . ASN A 1 128 ? 4.023 -4.550 -3.536 1.00 41.09 128 ASN A O 1
ATOM 992 N N . ALA A 1 129 ? 3.476 -5.166 -5.566 1.00 33.66 129 ALA A N 1
ATOM 993 C CA . ALA A 1 129 ? 3.527 -6.633 -5.303 1.00 33.66 129 ALA A CA 1
ATOM 994 C C . ALA A 1 129 ? 3.913 -7.434 -6.568 1.00 33.66 129 ALA A C 1
ATOM 996 O O . ALA A 1 129 ? 3.362 -7.167 -7.624 1.00 33.66 129 ALA A O 1
ATOM 997 N N . ILE A 1 130 ? 4.893 -8.355 -6.499 1.00 31.58 130 ILE A N 1
ATOM 998 C CA . ILE A 1 130 ? 5.244 -9.267 -7.613 1.00 31.58 130 ILE A CA 1
ATOM 999 C C . ILE A 1 130 ? 4.616 -10.624 -7.295 1.00 31.58 130 ILE A C 1
ATOM 1001 O O . ILE A 1 130 ? 4.999 -11.247 -6.307 1.00 31.58 130 ILE A O 1
ATOM 1005 N N . ILE A 1 131 ? 3.685 -11.094 -8.130 1.00 27.61 131 ILE A N 1
ATOM 1006 C CA . ILE A 1 131 ? 3.021 -12.397 -7.971 1.00 27.61 131 ILE A CA 1
ATOM 1007 C C . ILE A 1 131 ? 3.618 -13.398 -8.974 1.00 27.61 131 ILE A C 1
ATOM 1009 O O . ILE A 1 131 ? 3.749 -13.101 -10.161 1.00 27.61 131 ILE A O 1
ATOM 1013 N N . LYS A 1 132 ? 3.961 -14.617 -8.530 1.00 24.36 132 LYS A N 1
ATOM 1014 C CA . LYS A 1 132 ? 4.242 -15.762 -9.421 1.00 24.36 132 LYS A CA 1
ATOM 1015 C C . LYS A 1 132 ? 3.116 -16.796 -9.336 1.00 24.36 132 LYS A C 1
ATOM 1017 O O . LYS A 1 132 ? 2.522 -17.011 -8.287 1.00 24.36 132 LYS A O 1
ATOM 1022 N N . LYS A 1 133 ? 2.828 -17.436 -10.473 1.00 23.16 133 LYS A N 1
ATOM 1023 C CA . LYS A 1 133 ? 1.709 -18.372 -10.671 1.00 23.16 133 LYS A CA 1
ATOM 1024 C C . LYS A 1 133 ? 1.878 -19.641 -9.818 1.00 23.16 133 LYS A C 1
ATOM 1026 O O . LYS A 1 133 ? 2.845 -20.369 -10.023 1.00 23.16 133 LYS A O 1
ATOM 1031 N N . GLY A 1 134 ? 0.912 -19.907 -8.931 1.00 28.84 134 GLY A N 1
ATOM 1032 C CA . GLY A 1 134 ? 0.829 -21.121 -8.104 1.00 28.84 134 GLY A CA 1
ATOM 1033 C C . GLY A 1 134 ? 0.751 -20.912 -6.582 1.00 28.84 134 GLY A C 1
ATOM 1034 O O . GLY A 1 134 ? 0.680 -21.909 -5.876 1.00 28.84 134 GLY A O 1
ATOM 1035 N N . GLY A 1 135 ? 0.770 -19.670 -6.080 1.00 27.33 135 GLY A N 1
ATOM 1036 C CA . GLY A 1 135 ? 0.582 -19.360 -4.652 1.00 27.33 135 GLY A CA 1
ATOM 1037 C C . GLY A 1 135 ? -0.886 -19.131 -4.271 1.00 27.33 135 GLY A C 1
ATOM 1038 O O . GLY A 1 135 ? -1.669 -18.664 -5.102 1.00 27.33 135 GLY A O 1
ATOM 1039 N N . ASP A 1 136 ? -1.241 -19.471 -3.032 1.00 30.41 136 ASP A N 1
ATOM 1040 C CA . ASP A 1 136 ? -2.544 -19.189 -2.425 1.00 30.41 136 ASP A CA 1
ATOM 1041 C C . ASP A 1 136 ? -2.676 -17.677 -2.130 1.00 30.41 136 ASP A C 1
ATOM 1043 O O . ASP A 1 136 ? -1.694 -16.979 -1.876 1.00 30.41 136 ASP A O 1
ATOM 1047 N N . LEU A 1 137 ? -3.891 -17.133 -2.206 1.00 28.91 137 LEU A N 1
ATOM 1048 C CA . LEU A 1 137 ? -4.172 -15.685 -2.221 1.00 28.91 137 LEU A CA 1
ATOM 1049 C C . LEU A 1 137 ? -3.996 -14.984 -0.854 1.00 28.91 137 LEU A C 1
ATOM 1051 O O . LEU A 1 137 ? -4.205 -13.772 -0.760 1.00 28.91 137 LEU A O 1
ATOM 1055 N N . ASN A 1 138 ? -3.572 -15.719 0.178 1.00 32.38 138 ASN A N 1
ATOM 1056 C CA . ASN A 1 138 ? -3.223 -15.211 1.510 1.00 32.38 138 ASN A CA 1
ATOM 1057 C C . ASN A 1 138 ? -1.734 -14.801 1.653 1.00 32.38 138 ASN A C 1
ATOM 1059 O O . ASN A 1 138 ? -1.353 -14.278 2.697 1.00 32.38 138 ASN A O 1
ATOM 1063 N N . ASP A 1 139 ? -0.911 -14.955 0.606 1.00 33.03 139 ASP A N 1
ATOM 1064 C CA . ASP A 1 139 ? 0.564 -14.948 0.709 1.00 33.03 139 ASP A CA 1
ATOM 1065 C C . ASP A 1 139 ? 1.288 -13.709 0.128 1.00 33.03 139 ASP A C 1
ATOM 1067 O O . ASP A 1 139 ? 2.313 -13.843 -0.544 1.00 33.03 139 ASP A O 1
ATOM 1071 N N . LEU A 1 140 ? 0.819 -12.473 0.346 1.00 31.42 140 LEU A N 1
ATOM 1072 C CA . LEU A 1 140 ? 1.494 -11.278 -0.211 1.00 31.42 140 LEU A CA 1
ATOM 1073 C C . LEU A 1 140 ? 1.767 -10.188 0.834 1.00 31.42 140 LEU A C 1
ATOM 1075 O O . LEU A 1 140 ? 1.107 -9.148 0.878 1.00 31.42 140 LEU A O 1
ATOM 1079 N N . PHE A 1 141 ? 2.816 -10.397 1.633 1.00 35.00 141 PHE A N 1
ATOM 1080 C CA . PHE A 1 141 ? 3.444 -9.352 2.442 1.00 35.00 141 PHE A CA 1
ATOM 1081 C C . PHE A 1 141 ? 4.455 -8.584 1.586 1.00 35.00 141 PHE A C 1
ATOM 1083 O O . PHE A 1 141 ? 5.430 -9.156 1.101 1.00 35.00 141 PHE A O 1
ATOM 1090 N N . ARG A 1 142 ? 4.264 -7.273 1.409 1.00 34.59 142 ARG A N 1
ATOM 1091 C CA . ARG A 1 142 ? 5.354 -6.398 0.964 1.00 34.59 142 ARG A CA 1
ATOM 1092 C C . ARG A 1 142 ? 5.610 -5.326 2.007 1.00 34.59 142 ARG A C 1
ATOM 1094 O O . ARG A 1 142 ? 4.772 -4.470 2.274 1.00 34.59 142 ARG A O 1
ATOM 1101 N N . LEU A 1 143 ? 6.791 -5.432 2.603 1.00 35.16 143 LEU A N 1
ATOM 1102 C CA . LEU A 1 143 ? 7.401 -4.440 3.470 1.00 35.16 143 LEU A CA 1
ATOM 1103 C C . LEU A 1 143 ? 7.720 -3.196 2.632 1.00 35.16 143 LEU A C 1
ATOM 1105 O O . LEU A 1 143 ? 8.432 -3.275 1.635 1.00 35.16 143 LEU A O 1
ATOM 1109 N N . HIS A 1 144 ? 7.197 -2.043 3.032 1.00 33.81 144 HIS A N 1
ATOM 1110 C CA . HIS A 1 144 ? 7.842 -0.755 2.783 1.00 33.81 144 HIS A CA 1
ATOM 1111 C C . HIS A 1 144 ? 7.969 -0.104 4.154 1.00 33.81 144 HIS A C 1
ATOM 1113 O O . HIS A 1 144 ? 6.980 0.385 4.702 1.00 33.81 144 HIS A O 1
ATOM 1119 N N . GLU A 1 145 ? 9.162 -0.223 4.733 1.00 37.22 145 GLU A N 1
ATOM 1120 C CA . GLU A 1 145 ? 9.526 0.408 5.997 1.00 37.22 145 GLU A CA 1
ATOM 1121 C C . GLU A 1 145 ? 9.758 1.907 5.772 1.00 37.22 145 GLU A C 1
ATOM 1123 O O . GLU A 1 145 ? 10.682 2.294 5.053 1.00 37.22 145 GLU A O 1
ATOM 1128 N N . ASP A 1 146 ? 8.983 2.750 6.454 1.00 32.75 146 ASP A N 1
ATOM 1129 C CA . ASP A 1 146 ? 9.406 4.114 6.766 1.00 32.75 146 ASP A CA 1
ATOM 1130 C C . ASP A 1 146 ? 10.501 4.039 7.836 1.00 32.75 146 ASP A C 1
ATOM 1132 O O . ASP A 1 146 ? 10.229 3.895 9.027 1.00 32.75 146 ASP A O 1
ATOM 1136 N N . ARG A 1 147 ? 11.772 4.086 7.423 1.00 44.03 147 ARG A N 1
ATOM 1137 C CA . ARG A 1 147 ? 12.914 4.066 8.353 1.00 44.0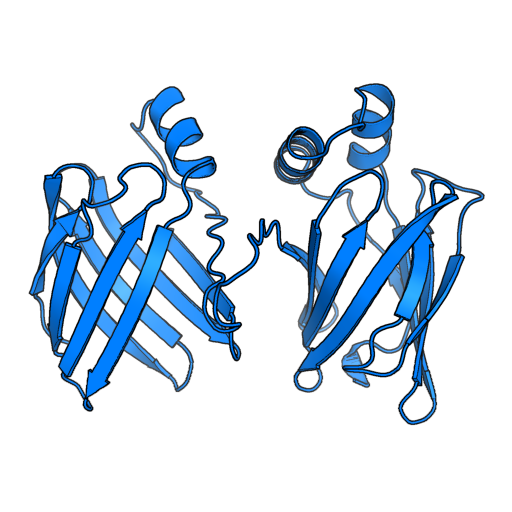3 147 ARG A CA 1
ATOM 1138 C C . ARG A 1 147 ? 13.389 5.474 8.662 1.00 44.03 147 ARG A C 1
ATOM 1140 O O . ARG A 1 147 ? 14.292 5.994 8.006 1.00 44.03 147 ARG A O 1
ATOM 1147 N N . GLN A 1 148 ? 12.825 6.080 9.698 1.00 34.53 148 GLN A N 1
ATOM 1148 C CA . GLN A 1 148 ? 13.310 7.369 10.200 1.00 34.53 148 GLN A CA 1
ATOM 1149 C C . GLN A 1 148 ? 14.576 7.260 11.079 1.00 34.53 148 GLN A C 1
ATOM 1151 O O . GLN A 1 148 ? 15.164 8.293 11.386 1.00 34.53 148 GLN A O 1
ATOM 1156 N N . GLN A 1 149 ? 15.080 6.069 11.452 1.00 39.09 149 GLN A N 1
ATOM 1157 C CA . GLN A 1 149 ? 16.269 5.966 12.329 1.00 39.09 149 GLN A CA 1
ATOM 1158 C C . GLN A 1 149 ? 17.249 4.810 12.027 1.00 39.09 149 GLN A C 1
ATOM 1160 O O . GLN A 1 149 ? 17.659 4.084 12.921 1.00 39.09 149 GLN A O 1
ATOM 1165 N N . ASP A 1 150 ? 17.759 4.687 10.797 1.00 45.12 150 ASP A N 1
ATOM 1166 C CA . ASP A 1 150 ? 18.910 3.797 10.529 1.00 45.12 150 ASP A CA 1
ATOM 1167 C C . ASP A 1 150 ? 20.257 4.532 10.706 1.00 45.12 150 ASP A C 1
ATOM 1169 O O . ASP A 1 150 ? 20.996 4.767 9.732 1.00 45.12 150 ASP A O 1
ATOM 1173 N N . LYS A 1 151 ? 20.599 4.922 11.940 1.00 43.19 151 LYS A N 1
ATOM 1174 C CA . LYS A 1 151 ? 21.958 5.399 12.252 1.00 43.19 151 LYS A CA 1
ATOM 1175 C C . LYS A 1 151 ? 22.912 4.198 12.307 1.00 43.19 151 LYS A C 1
ATOM 1177 O O . LYS A 1 151 ? 22.745 3.318 13.136 1.00 43.19 151 LYS A O 1
ATOM 1182 N N . GLY A 1 152 ? 23.919 4.172 11.428 1.00 48.69 152 GLY A N 1
ATOM 1183 C CA . GLY A 1 152 ? 25.017 3.191 11.470 1.00 48.69 152 GLY A CA 1
ATOM 1184 C C . GLY A 1 152 ? 24.906 1.983 10.530 1.00 48.69 152 GLY A C 1
ATOM 1185 O O . GLY A 1 152 ? 25.859 1.217 10.437 1.00 48.69 152 GLY A O 1
ATOM 1186 N N . VAL A 1 153 ? 23.804 1.819 9.789 1.00 51.00 153 VAL A N 1
ATOM 1187 C CA . VAL A 1 153 ? 23.682 0.744 8.783 1.00 51.00 153 VAL A CA 1
ATOM 1188 C C . VAL A 1 153 ? 24.343 1.179 7.461 1.00 51.00 153 VAL A C 1
ATOM 1190 O O . VAL A 1 153 ? 23.980 2.248 6.951 1.00 51.00 153 VAL A O 1
ATOM 1193 N N . PRO A 1 154 ? 25.277 0.398 6.880 1.00 53.62 154 PRO A N 1
ATOM 1194 C CA . PRO A 1 154 ? 25.901 0.734 5.601 1.00 53.62 154 PRO A CA 1
ATOM 1195 C C . PRO A 1 154 ? 24.876 0.871 4.457 1.00 53.62 154 PRO A C 1
ATOM 1197 O O . PRO A 1 154 ? 23.896 0.118 4.429 1.00 53.62 154 PRO A O 1
ATOM 1200 N N . PRO A 1 155 ? 25.061 1.810 3.508 1.00 55.09 155 PRO A N 1
ATOM 1201 C CA . PRO A 1 155 ? 24.127 2.036 2.401 1.00 55.09 155 PRO A CA 1
ATOM 1202 C C . PRO A 1 155 ? 23.819 0.783 1.573 1.00 55.09 155 PRO A C 1
ATOM 1204 O O . PRO A 1 155 ? 22.665 0.559 1.214 1.00 55.09 155 PRO A O 1
ATOM 1207 N N . GLU A 1 156 ? 24.817 -0.064 1.321 1.00 55.41 156 GLU A N 1
ATOM 1208 C CA . GLU A 1 156 ? 24.655 -1.318 0.581 1.00 55.41 156 GLU A CA 1
ATOM 1209 C C . GLU A 1 156 ? 23.727 -2.311 1.296 1.00 55.41 156 GLU A C 1
ATOM 1211 O O . GLU A 1 156 ? 22.912 -2.975 0.659 1.00 55.41 156 GLU A O 1
ATOM 1216 N N . VAL A 1 157 ? 23.774 -2.344 2.629 1.00 55.81 157 VAL A N 1
ATOM 1217 C CA . VAL A 1 157 ? 22.905 -3.186 3.458 1.00 55.81 157 VAL A CA 1
ATOM 1218 C C . VAL A 1 157 ? 21.481 -2.624 3.477 1.00 55.81 157 VAL A C 1
ATOM 1220 O O . VAL A 1 157 ? 20.514 -3.380 3.389 1.00 55.81 157 VAL A O 1
ATOM 1223 N N . LYS A 1 158 ? 21.324 -1.293 3.520 1.00 55.69 158 LYS A N 1
ATOM 1224 C CA . LYS A 1 158 ? 20.009 -0.633 3.408 1.00 55.69 158 LYS A CA 1
ATOM 1225 C C . LYS A 1 158 ? 19.328 -0.956 2.083 1.00 55.69 158 LYS A C 1
ATOM 1227 O O . LYS A 1 158 ? 18.149 -1.298 2.073 1.00 55.69 158 LYS A O 1
ATOM 1232 N N . GLU A 1 159 ? 20.072 -0.863 0.987 1.00 55.31 159 GLU A N 1
ATOM 1233 C CA . GLU A 1 159 ? 19.570 -1.144 -0.357 1.00 55.31 159 GLU A CA 1
ATOM 1234 C C . GLU A 1 159 ? 19.213 -2.621 -0.545 1.00 55.31 159 GLU A C 1
ATOM 1236 O O . GLU A 1 159 ? 18.200 -2.943 -1.166 1.00 55.31 159 GLU A O 1
ATOM 1241 N N . GLN A 1 160 ? 20.000 -3.523 0.045 1.00 55.91 160 GLN A N 1
ATOM 1242 C CA . GLN A 1 160 ? 19.680 -4.944 0.072 1.00 55.91 160 GLN A CA 1
ATOM 1243 C C . GLN A 1 160 ? 18.355 -5.191 0.802 1.00 55.91 160 GLN A C 1
ATOM 1245 O O . GLN A 1 160 ? 17.457 -5.789 0.220 1.00 55.91 160 GLN A O 1
ATOM 1250 N N . PHE A 1 161 ? 18.181 -4.648 2.012 1.00 56.88 161 PHE A N 1
ATOM 1251 C CA . PHE A 1 161 ? 16.936 -4.816 2.765 1.00 56.88 161 PHE A CA 1
ATOM 1252 C C . PHE A 1 161 ? 15.706 -4.191 2.088 1.00 56.88 161 PHE A C 1
ATOM 1254 O O . PHE A 1 161 ? 14.613 -4.718 2.249 1.00 56.88 161 PHE A O 1
ATOM 1261 N N . ARG A 1 162 ? 15.854 -3.096 1.329 1.00 54.25 162 ARG A N 1
ATOM 1262 C CA . ARG A 1 162 ? 14.741 -2.502 0.557 1.00 54.25 162 ARG A CA 1
ATOM 1263 C C . ARG A 1 162 ? 14.216 -3.423 -0.540 1.00 54.25 162 ARG A C 1
ATOM 1265 O O . ARG A 1 162 ? 13.047 -3.346 -0.902 1.00 54.25 162 ARG A O 1
ATOM 1272 N N . LYS A 1 163 ? 15.095 -4.253 -1.097 1.00 55.34 163 LYS A N 1
ATOM 1273 C CA . LYS A 1 163 ? 14.761 -5.208 -2.160 1.00 55.34 163 LYS A CA 1
ATOM 1274 C C . LYS A 1 163 ? 14.271 -6.539 -1.609 1.00 55.34 163 LYS A C 1
ATOM 1276 O O . LYS A 1 163 ? 13.607 -7.266 -2.341 1.00 55.34 163 LYS A O 1
ATOM 1281 N N . THR A 1 164 ? 14.589 -6.831 -0.352 1.00 54.50 164 THR A N 1
ATOM 1282 C CA . THR A 1 164 ? 14.204 -8.062 0.325 1.00 54.50 164 THR A CA 1
ATOM 1283 C C . THR A 1 164 ? 12.705 -8.117 0.583 1.00 54.50 164 THR A C 1
ATOM 1285 O O . THR A 1 164 ? 12.110 -7.208 1.163 1.00 54.50 164 THR A O 1
ATOM 1288 N N . VAL A 1 165 ? 12.103 -9.242 0.222 1.00 58.47 165 VAL A N 1
ATOM 1289 C CA . VAL A 1 165 ? 10.744 -9.609 0.606 1.00 58.47 165 VAL A CA 1
ATOM 1290 C C . VAL A 1 165 ? 10.822 -10.620 1.742 1.00 58.47 165 VAL A C 1
ATOM 1292 O O . VAL A 1 165 ? 11.234 -11.760 1.525 1.00 58.47 165 VAL A O 1
ATOM 1295 N N . SER A 1 166 ? 10.399 -10.217 2.942 1.00 62.19 166 SER A N 1
ATOM 1296 C CA . SER A 1 166 ? 10.153 -11.155 4.041 1.00 62.19 166 SER A CA 1
ATOM 1297 C C . SER A 1 166 ? 8.713 -11.652 4.029 1.00 62.19 166 SER A C 1
ATOM 1299 O O . SER A 1 166 ? 7.785 -10.908 3.713 1.00 62.19 166 SER A O 1
ATOM 1301 N N . TYR A 1 167 ? 8.531 -12.901 4.433 1.00 63.22 167 TYR A N 1
ATOM 1302 C CA . TYR A 1 167 ? 7.239 -13.557 4.586 1.00 63.22 167 TYR A CA 1
ATOM 1303 C C . TYR A 1 167 ? 7.132 -14.178 5.980 1.00 63.22 167 TYR A C 1
ATOM 1305 O O . TYR A 1 167 ? 8.138 -14.590 6.569 1.00 63.22 167 TYR A O 1
ATOM 1313 N N . PHE A 1 168 ? 5.908 -14.208 6.508 1.00 68.94 168 PHE A N 1
ATOM 1314 C CA . PHE A 1 168 ? 5.604 -14.681 7.853 1.00 68.94 168 PHE A CA 1
ATOM 1315 C C . PHE A 1 168 ? 4.367 -15.583 7.836 1.00 68.94 168 PHE A C 1
ATOM 1317 O O . PHE A 1 168 ? 3.285 -15.113 7.491 1.00 68.94 168 PHE A O 1
ATOM 1324 N N . ASP A 1 169 ? 4.512 -16.832 8.279 1.00 63.78 169 ASP A N 1
ATOM 1325 C CA . ASP A 1 169 ? 3.387 -17.752 8.474 1.00 63.78 169 ASP A CA 1
ATOM 1326 C C . ASP A 1 169 ? 3.073 -17.861 9.965 1.00 63.78 169 ASP A C 1
ATOM 1328 O O . ASP A 1 169 ? 3.935 -18.255 10.755 1.00 63.78 169 ASP A O 1
ATOM 1332 N N . TYR A 1 170 ? 1.839 -17.542 10.352 1.00 70.50 170 TYR A N 1
ATOM 1333 C CA . TYR A 1 170 ? 1.391 -17.571 11.743 1.00 70.50 170 TYR A CA 1
ATOM 1334 C C . TYR A 1 170 ? 0.479 -18.781 12.000 1.00 70.50 170 TYR A C 1
ATOM 1336 O O . TYR A 1 170 ? -0.557 -18.934 11.360 1.00 70.50 170 TYR A O 1
ATOM 1344 N N . ASP A 1 171 ? 0.830 -19.612 12.981 1.00 73.50 171 ASP A N 1
ATOM 1345 C CA . ASP A 1 171 ? -0.052 -20.609 13.602 1.00 73.50 171 ASP A CA 1
ATOM 1346 C C . ASP A 1 171 ? -0.398 -20.124 15.018 1.00 73.50 171 ASP A C 1
ATOM 1348 O O . ASP A 1 171 ? 0.457 -20.074 15.909 1.00 73.50 171 ASP A O 1
ATOM 1352 N N . ILE A 1 172 ? -1.650 -19.698 15.195 1.00 77.06 172 ILE A N 1
ATOM 1353 C CA . ILE A 1 172 ? -2.136 -19.010 16.395 1.00 77.06 172 ILE A CA 1
ATOM 1354 C C . ILE A 1 172 ? -3.037 -19.949 17.198 1.00 77.06 172 ILE A C 1
ATOM 1356 O O . ILE A 1 172 ? -4.099 -20.370 16.737 1.00 77.06 172 ILE A O 1
ATOM 1360 N N . LYS A 1 173 ? -2.641 -20.236 18.444 1.00 78.38 173 LYS A N 1
ATOM 1361 C CA . LYS A 1 173 ? -3.394 -21.072 19.393 1.00 78.38 173 LYS A CA 1
ATOM 1362 C C . LYS A 1 173 ? -3.567 -20.331 20.714 1.00 78.38 173 LYS A C 1
ATOM 1364 O O . LYS A 1 173 ? -2.836 -20.544 21.685 1.00 78.38 173 LYS A O 1
ATOM 1369 N N . GLY A 1 174 ? -4.548 -19.429 20.737 1.00 82.44 174 GLY A N 1
ATOM 1370 C CA . GLY A 1 174 ? -4.757 -18.506 21.852 1.00 82.44 174 GLY A CA 1
ATOM 1371 C C . GLY A 1 174 ? -3.530 -17.615 22.042 1.00 82.44 174 GLY A C 1
ATOM 1372 O O . GLY A 1 174 ? -3.108 -16.929 21.115 1.00 82.44 174 GLY A O 1
ATOM 1373 N N . ASN A 1 175 ? -2.918 -17.671 23.227 1.00 87.00 175 ASN A N 1
ATOM 1374 C CA . ASN A 1 175 ? -1.728 -16.873 23.539 1.00 87.00 175 ASN A CA 1
ATOM 1375 C C . ASN A 1 175 ? -0.417 -17.503 23.053 1.00 87.00 175 ASN A C 1
ATOM 1377 O O . ASN A 1 175 ? 0.619 -16.859 23.173 1.00 87.00 175 ASN A O 1
ATOM 1381 N N . LYS A 1 176 ? -0.439 -18.737 22.530 1.00 87.25 176 LYS A N 1
ATOM 1382 C CA . LYS A 1 176 ? 0.742 -19.427 21.991 1.00 87.25 176 LYS A CA 1
ATOM 1383 C C . LYS A 1 176 ? 0.801 -19.262 20.485 1.00 87.25 176 LYS A C 1
ATOM 1385 O O . LYS A 1 176 ? -0.130 -19.657 19.782 1.00 87.25 176 LYS A O 1
ATOM 1390 N N . TRP A 1 177 ? 1.868 -18.638 20.019 1.00 85.69 177 TRP A N 1
ATOM 1391 C CA . TRP A 1 177 ? 2.046 -18.259 18.629 1.00 85.69 177 TRP A CA 1
ATOM 1392 C C . TRP A 1 177 ? 3.280 -18.957 18.089 1.00 85.69 177 TRP A C 1
ATOM 1394 O O . TRP A 1 177 ? 4.334 -18.962 18.727 1.00 85.69 177 TRP A O 1
ATOM 1404 N N . ARG A 1 178 ? 3.138 -19.538 16.903 1.00 82.56 178 ARG A N 1
ATOM 1405 C CA . ARG A 1 178 ? 4.242 -20.084 16.129 1.00 82.56 178 ARG A CA 1
ATOM 1406 C C . ARG A 1 178 ? 4.352 -19.299 14.835 1.00 82.56 178 ARG A C 1
ATOM 1408 O O . ARG A 1 178 ? 3.403 -19.260 14.061 1.00 82.56 178 ARG A O 1
ATOM 1415 N N . VAL A 1 179 ? 5.500 -18.679 14.609 1.00 82.69 179 VAL A N 1
ATOM 1416 C CA . VAL A 1 179 ? 5.752 -17.803 13.466 1.00 82.69 179 VAL A 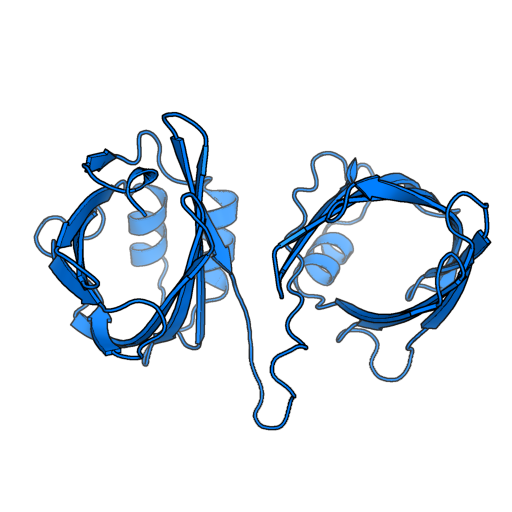CA 1
ATOM 1417 C C . VAL A 1 179 ? 6.903 -18.367 12.657 1.00 82.69 179 VAL A C 1
ATOM 1419 O O . VAL A 1 179 ? 8.018 -18.468 13.161 1.00 82.69 179 VAL A O 1
ATOM 1422 N N . LYS A 1 180 ? 6.653 -18.723 11.401 1.00 79.12 180 LYS A N 1
ATOM 1423 C CA . LYS A 1 180 ? 7.712 -19.050 10.448 1.00 79.12 180 LYS A CA 1
ATOM 1424 C C . LYS A 1 180 ? 8.074 -17.786 9.679 1.00 79.12 180 LYS A C 1
ATOM 1426 O O . LYS A 1 180 ? 7.238 -17.253 8.968 1.00 79.12 180 LYS A O 1
ATOM 1431 N N . HIS A 1 181 ? 9.301 -17.314 9.822 1.00 80.06 181 HIS A N 1
ATOM 1432 C CA . HIS A 1 181 ? 9.833 -16.145 9.136 1.00 80.06 181 HIS A CA 1
ATOM 1433 C C . HIS A 1 181 ? 10.840 -16.581 8.077 1.00 80.06 181 HIS A C 1
ATOM 1435 O O . HIS A 1 181 ? 11.780 -17.319 8.367 1.00 80.06 181 HIS A O 1
ATOM 1441 N N . GLY A 1 182 ? 10.685 -16.087 6.858 1.00 71.06 182 GLY A N 1
ATOM 1442 C CA . GLY A 1 182 ? 11.708 -16.224 5.833 1.00 71.06 182 GLY A CA 1
ATOM 1443 C C . GLY A 1 182 ? 11.834 -14.968 4.993 1.00 71.06 182 GLY A C 1
ATOM 1444 O O . GLY A 1 182 ? 11.067 -14.019 5.146 1.00 71.06 182 GLY A O 1
ATOM 1445 N N . ALA A 1 183 ? 12.831 -14.966 4.115 1.00 69.50 183 ALA A N 1
ATOM 1446 C CA . ALA A 1 183 ? 13.024 -13.901 3.147 1.00 69.50 183 ALA A CA 1
ATOM 1447 C C . ALA A 1 183 ? 13.579 -14.438 1.829 1.00 69.50 183 ALA A C 1
ATOM 1449 O O . ALA A 1 183 ? 14.312 -15.429 1.802 1.00 69.50 183 ALA A O 1
ATOM 1450 N N . ASP A 1 184 ? 13.253 -13.765 0.732 1.00 68.69 184 ASP A N 1
ATOM 1451 C CA . ASP A 1 184 ? 13.708 -14.110 -0.619 1.00 68.69 184 ASP A CA 1
ATOM 1452 C C . ASP A 1 184 ? 15.234 -14.056 -0.795 1.00 68.69 184 ASP A C 1
ATOM 1454 O O . ASP A 1 184 ? 15.795 -14.828 -1.571 1.00 68.69 184 ASP A O 1
ATOM 1458 N N . MET A 1 185 ? 15.918 -13.196 -0.039 1.00 64.25 185 MET A N 1
ATOM 1459 C CA . MET A 1 185 ? 17.379 -13.103 -0.011 1.00 64.25 185 MET A CA 1
ATOM 1460 C C . MET A 1 185 ? 18.060 -14.312 0.655 1.00 64.25 185 MET A C 1
ATOM 1462 O O . MET A 1 185 ? 19.267 -14.499 0.496 1.00 64.25 185 MET A O 1
ATOM 1466 N N . SER A 1 186 ? 17.298 -15.123 1.396 1.00 68.88 186 SER A N 1
ATOM 1467 C CA . SER A 1 186 ? 17.782 -16.264 2.180 1.00 68.88 186 SER A CA 1
ATOM 1468 C C . SER A 1 186 ? 16.859 -17.485 2.010 1.00 68.88 186 SER A C 1
ATOM 1470 O O . SER A 1 186 ? 16.309 -17.979 2.998 1.00 68.88 186 SER A O 1
ATOM 1472 N N . PRO A 1 187 ? 16.667 -17.992 0.776 1.00 72.38 187 PRO A N 1
ATOM 1473 C CA . PRO A 1 187 ? 15.743 -19.094 0.524 1.00 72.38 187 PRO A CA 1
ATOM 1474 C C . PRO A 1 187 ? 16.225 -20.373 1.222 1.00 72.38 187 PRO A C 1
ATOM 1476 O O . PRO A 1 187 ? 17.412 -20.707 1.158 1.00 72.38 187 PRO A O 1
ATOM 1479 N N . GLY A 1 188 ? 15.320 -21.094 1.889 1.00 76.00 188 GLY A N 1
ATOM 1480 C CA . GLY A 1 188 ? 15.653 -22.317 2.627 1.00 76.00 188 GLY A CA 1
ATOM 1481 C C . GLY A 1 188 ? 16.320 -22.085 3.988 1.00 76.00 188 GLY A C 1
ATOM 1482 O O . GLY A 1 188 ? 16.794 -23.041 4.600 1.00 76.00 188 GLY A O 1
ATOM 1483 N N . LYS A 1 189 ? 16.412 -20.829 4.449 1.00 83.25 189 LYS A N 1
ATOM 1484 C CA . LYS A 1 189 ? 16.900 -20.465 5.792 1.00 83.25 189 LYS A CA 1
ATOM 1485 C C . LYS A 1 189 ? 15.774 -19.932 6.673 1.00 83.25 189 LYS A C 1
ATOM 1487 O O . LYS A 1 189 ? 15.981 -19.008 7.455 1.00 83.25 189 LYS A O 1
ATOM 1492 N N . GLU A 1 190 ? 14.569 -20.460 6.501 1.00 83.75 190 GLU A N 1
ATOM 1493 C CA . GLU A 1 190 ? 13.412 -20.021 7.267 1.00 83.75 190 GLU A CA 1
ATOM 1494 C C . GLU A 1 190 ? 13.610 -20.330 8.752 1.00 83.75 190 GLU A C 1
ATOM 1496 O O . GLU A 1 190 ? 14.048 -21.415 9.139 1.00 83.75 190 GLU A O 1
ATOM 1501 N N . LEU A 1 191 ? 13.260 -19.363 9.588 1.00 87.38 191 LEU A N 1
ATOM 1502 C CA . LEU A 1 191 ? 13.337 -19.460 11.034 1.00 87.38 191 LEU A CA 1
ATOM 1503 C C . LEU A 1 191 ? 11.940 -19.669 11.592 1.00 87.38 191 LEU A C 1
ATOM 1505 O O . LEU A 1 191 ? 10.962 -19.135 11.074 1.00 87.38 191 LEU A O 1
ATOM 1509 N N . ILE A 1 192 ? 11.840 -20.470 12.644 1.00 90.19 192 ILE A N 1
ATOM 1510 C CA . ILE A 1 192 ? 10.580 -20.732 13.331 1.00 90.19 192 ILE A CA 1
ATOM 1511 C C . ILE A 1 192 ? 10.727 -20.211 14.752 1.00 90.19 192 ILE A C 1
ATOM 1513 O O . ILE A 1 192 ? 11.617 -20.639 15.485 1.00 90.19 192 ILE A O 1
ATOM 1517 N N . TYR A 1 193 ? 9.836 -19.307 15.128 1.00 91.06 193 TYR A N 1
ATOM 1518 C CA . TYR A 1 193 ? 9.730 -18.765 16.471 1.00 91.06 193 TYR A CA 1
ATOM 1519 C C . TYR A 1 193 ? 8.477 -19.319 17.130 1.00 91.06 193 TYR A C 1
ATOM 1521 O O . TYR A 1 193 ? 7.409 -19.325 16.523 1.00 91.06 193 TYR A O 1
ATOM 1529 N N . GLU A 1 194 ? 8.596 -19.753 18.377 1.00 93.12 194 GLU A N 1
ATOM 1530 C CA . GLU A 1 194 ? 7.461 -20.140 19.208 1.00 93.12 194 GLU A CA 1
ATOM 1531 C C . GLU A 1 194 ? 7.502 -19.310 20.483 1.00 93.12 194 GLU A C 1
ATOM 1533 O O . GLU A 1 194 ? 8.507 -19.305 21.194 1.00 93.12 194 GLU A O 1
ATOM 1538 N N . PHE A 1 195 ? 6.429 -18.574 20.755 1.00 92.81 195 PHE A N 1
ATOM 1539 C CA . PHE A 1 195 ? 6.372 -17.667 21.894 1.00 92.81 195 PHE A CA 1
ATOM 1540 C C . PHE A 1 195 ? 4.963 -17.541 22.465 1.00 92.81 195 PHE A C 1
ATOM 1542 O O . PHE A 1 195 ? 3.963 -17.924 21.853 1.00 92.81 195 PHE A O 1
ATOM 1549 N N . GLU A 1 196 ? 4.898 -16.998 23.676 1.00 91.69 196 GLU A N 1
ATOM 1550 C CA . GLU A 1 196 ? 3.653 -16.627 24.333 1.00 91.69 196 GLU A CA 1
ATOM 1551 C C . GLU A 1 196 ? 3.502 -15.105 24.338 1.00 91.69 196 GLU A C 1
ATOM 1553 O O . GLU A 1 196 ? 4.435 -14.388 24.702 1.00 91.69 196 GLU A O 1
ATOM 1558 N N . LEU A 1 197 ? 2.321 -14.609 23.959 1.00 88.56 197 LEU A N 1
ATOM 1559 C CA . LEU A 1 197 ? 2.026 -13.176 23.981 1.00 88.56 197 LEU A CA 1
ATOM 1560 C C . LEU A 1 197 ? 2.252 -12.578 25.379 1.00 88.56 197 LEU A C 1
ATOM 1562 O O . LEU A 1 197 ? 1.874 -13.162 26.397 1.00 88.56 197 LEU A O 1
ATOM 1566 N N . GLY A 1 198 ? 2.860 -11.393 25.414 1.00 91.56 198 GLY A N 1
ATOM 1567 C CA . GLY A 1 198 ? 3.205 -10.657 26.628 1.00 91.56 198 GLY A CA 1
ATOM 1568 C C . GLY A 1 198 ? 4.410 -11.209 27.396 1.00 91.56 198 GLY A C 1
ATOM 1569 O O . GLY A 1 198 ? 4.754 -10.652 28.438 1.00 91.56 198 GLY A O 1
ATOM 1570 N N . LYS A 1 199 ? 5.062 -12.275 26.911 1.00 95.56 199 LYS A N 1
ATOM 1571 C CA . LYS A 1 199 ? 6.291 -12.820 27.501 1.00 95.56 199 LYS A CA 1
ATOM 1572 C C . LYS A 1 199 ? 7.495 -12.540 26.613 1.00 95.56 199 LYS A C 1
ATOM 1574 O O . LYS A 1 199 ? 7.381 -12.493 25.392 1.00 95.56 199 LYS A O 1
ATOM 1579 N N . GLU A 1 200 ? 8.647 -12.368 27.253 1.00 97.12 200 GLU A N 1
ATOM 1580 C CA . GLU A 1 200 ? 9.918 -12.298 26.540 1.00 97.12 200 GLU A CA 1
ATOM 1581 C C . GLU A 1 200 ? 10.250 -13.669 25.947 1.00 97.12 200 GLU A C 1
ATOM 1583 O O . GLU A 1 200 ? 10.136 -14.694 26.627 1.00 97.12 200 GLU A O 1
ATOM 1588 N N . PHE A 1 201 ? 10.678 -13.676 24.691 1.00 96.12 201 PHE A N 1
ATOM 1589 C CA . PHE A 1 201 ? 11.297 -14.827 24.052 1.00 96.12 201 PHE A CA 1
ATOM 1590 C C . PHE A 1 201 ? 12.607 -14.420 23.383 1.00 96.12 201 PHE A C 1
ATOM 1592 O O . PHE A 1 201 ? 12.823 -13.257 23.036 1.00 96.12 201 PHE A O 1
ATOM 1599 N N . GLU A 1 202 ? 13.481 -15.403 23.208 1.00 96.25 202 GLU A N 1
ATOM 1600 C CA . GLU A 1 202 ? 14.755 -15.248 22.517 1.00 96.25 202 GLU A CA 1
ATOM 1601 C C . GLU A 1 202 ? 14.671 -15.873 21.127 1.00 96.25 202 GLU A C 1
ATOM 1603 O O . GLU A 1 202 ? 14.012 -16.896 20.924 1.00 96.25 202 GLU A O 1
ATOM 1608 N N . GLY A 1 203 ? 15.350 -15.260 20.166 1.00 92.94 203 GLY A N 1
ATOM 1609 C CA . GLY A 1 203 ? 15.384 -15.737 18.795 1.00 92.94 203 GLY A CA 1
ATOM 1610 C C . GLY A 1 203 ? 16.640 -15.308 18.059 1.00 92.94 203 GLY A C 1
ATOM 1611 O O . GLY A 1 203 ? 17.499 -14.596 18.580 1.00 92.94 203 GLY A O 1
ATOM 1612 N N . GLU A 1 204 ? 16.728 -15.758 16.816 1.00 91.44 204 GLU A N 1
ATOM 1613 C CA . GLU A 1 204 ? 17.782 -15.394 15.877 1.00 91.44 204 GLU A CA 1
ATOM 1614 C C . GLU A 1 204 ? 17.149 -14.736 14.647 1.00 91.44 204 GLU A C 1
ATOM 1616 O O . GLU A 1 204 ? 16.054 -15.111 14.228 1.00 91.44 204 GLU A O 1
ATOM 1621 N N . MET A 1 205 ? 17.794 -13.721 14.087 1.00 83.56 205 MET A N 1
ATOM 1622 C CA . MET A 1 205 ? 17.421 -13.106 12.814 1.00 83.56 205 MET A CA 1
ATOM 1623 C C . MET A 1 205 ? 17.977 -13.912 11.639 1.00 83.56 205 MET A C 1
ATOM 1625 O O . MET A 1 205 ? 18.912 -14.690 11.785 1.00 83.56 205 MET A O 1
ATOM 1629 N N . LEU A 1 206 ? 17.479 -13.658 10.427 1.00 74.69 206 LEU A N 1
ATOM 1630 C CA . LEU A 1 206 ? 18.002 -14.292 9.205 1.00 74.69 206 LEU A CA 1
ATOM 1631 C C . LEU A 1 206 ? 19.482 -13.967 8.921 1.00 74.69 206 LEU A C 1
ATOM 1633 O O . LEU A 1 206 ? 20.122 -14.664 8.134 1.00 74.69 206 LEU A O 1
ATOM 1637 N N . ASP A 1 207 ? 20.024 -12.915 9.541 1.00 76.06 207 ASP A N 1
ATOM 1638 C CA . ASP A 1 207 ? 21.445 -12.558 9.484 1.00 76.06 207 ASP A CA 1
ATOM 1639 C C . ASP A 1 207 ? 22.289 -13.200 10.604 1.00 76.06 207 ASP A C 1
ATOM 1641 O O . ASP A 1 207 ? 23.477 -12.895 10.720 1.00 76.06 207 ASP A O 1
ATOM 1645 N N . GLY A 1 208 ? 21.691 -14.074 11.420 1.00 84.12 208 GLY A N 1
ATOM 1646 C CA . GLY A 1 208 ? 22.332 -14.776 12.532 1.00 84.12 208 GLY A CA 1
ATOM 1647 C C . GLY A 1 208 ? 22.431 -13.972 13.831 1.00 84.12 208 GLY A C 1
ATOM 1648 O O . GLY A 1 208 ? 22.925 -14.491 14.831 1.00 84.12 208 GLY A O 1
ATOM 1649 N N . SER A 1 209 ? 22.001 -12.705 13.852 1.00 84.75 209 SER A N 1
ATOM 1650 C CA . SER A 1 209 ? 22.025 -11.905 15.084 1.00 84.75 209 SER A CA 1
ATOM 1651 C C . SER A 1 209 ? 20.945 -12.361 16.063 1.00 84.75 209 SER A C 1
ATOM 1653 O O . SER A 1 209 ? 19.803 -12.610 15.671 1.00 84.75 209 SER A O 1
ATOM 1655 N N . LYS A 1 210 ? 21.284 -12.449 17.351 1.00 92.38 210 LYS A N 1
ATOM 1656 C CA . LYS A 1 210 ? 20.319 -12.827 18.386 1.00 92.38 210 LYS A CA 1
ATOM 1657 C C . LYS A 1 210 ? 19.498 -11.632 18.844 1.00 92.38 210 LYS A C 1
ATOM 1659 O O . LYS A 1 210 ? 19.957 -10.485 18.816 1.00 92.38 210 LYS A O 1
ATOM 1664 N N . PHE A 1 211 ? 18.281 -11.910 19.288 1.00 92.50 211 PHE A N 1
ATOM 1665 C CA . PHE A 1 211 ? 17.394 -10.910 19.860 1.00 92.50 211 PHE A CA 1
ATOM 1666 C C . PHE A 1 211 ? 16.567 -11.464 21.019 1.00 92.50 211 PHE A C 1
ATOM 1668 O O . PHE A 1 211 ? 16.321 -12.667 21.113 1.00 92.50 211 PHE A O 1
ATOM 1675 N N . LYS A 1 212 ? 16.099 -10.547 21.863 1.00 96.31 212 LYS A N 1
ATOM 1676 C CA . LYS A 1 212 ? 15.005 -10.725 22.822 1.00 96.31 212 LYS A CA 1
ATOM 1677 C C . LYS A 1 212 ? 13.814 -9.907 22.349 1.00 96.31 212 LYS A C 1
ATOM 1679 O O . LYS A 1 212 ? 14.004 -8.774 21.909 1.00 96.31 212 LYS A O 1
ATOM 1684 N N . SER A 1 213 ? 12.609 -10.454 22.414 1.00 94.94 213 SER A N 1
ATOM 1685 C CA . SER A 1 213 ? 11.393 -9.759 21.988 1.00 94.94 213 SER A CA 1
ATOM 1686 C C . SER A 1 213 ? 10.226 -10.034 22.929 1.00 94.94 213 SER A C 1
ATOM 1688 O O . SER A 1 213 ? 10.091 -11.135 23.458 1.00 94.94 213 SER A O 1
ATOM 1690 N N . VAL A 1 214 ? 9.376 -9.024 23.122 1.00 96.00 214 VAL A N 1
ATOM 1691 C CA . VAL A 1 214 ? 8.061 -9.146 23.758 1.00 96.00 214 VAL A CA 1
ATOM 1692 C C . VAL A 1 214 ? 7.004 -8.701 22.756 1.00 96.00 214 VAL A C 1
ATOM 1694 O O . VAL A 1 214 ? 6.972 -7.531 22.367 1.00 96.0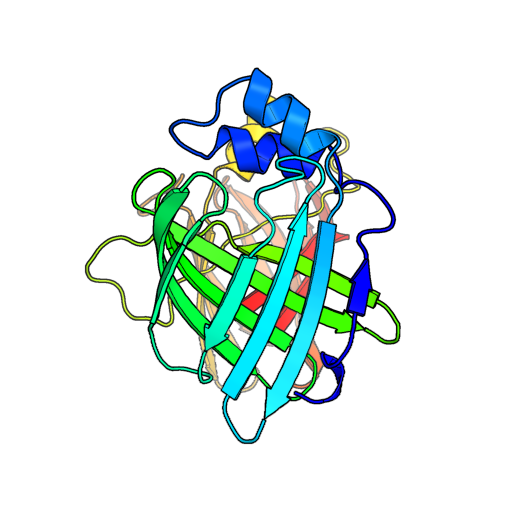0 214 VAL A O 1
ATOM 1697 N N . VAL A 1 215 ? 6.113 -9.621 22.380 1.00 91.81 215 VAL A N 1
ATOM 1698 C CA . VAL A 1 215 ? 4.995 -9.344 21.467 1.00 91.81 215 VAL A CA 1
ATOM 1699 C C . VAL A 1 215 ? 3.704 -9.176 22.260 1.00 91.81 215 VAL A C 1
ATOM 1701 O O . VAL A 1 215 ? 3.291 -10.075 22.990 1.00 91.81 215 VAL A O 1
ATOM 1704 N N . THR A 1 216 ? 3.043 -8.041 22.079 1.00 90.06 216 THR A N 1
ATOM 1705 C CA . THR A 1 216 ? 1.776 -7.665 22.712 1.00 90.06 216 THR A CA 1
ATOM 1706 C C . THR A 1 216 ? 0.721 -7.422 21.639 1.00 90.06 216 THR A C 1
ATOM 1708 O O . THR A 1 216 ? 1.013 -6.822 20.609 1.00 90.06 216 THR A O 1
ATOM 1711 N N . VAL A 1 217 ? -0.512 -7.858 21.890 1.00 83.19 217 VAL A N 1
ATOM 1712 C CA . VAL A 1 217 ? -1.688 -7.511 21.079 1.00 83.19 217 VAL A CA 1
ATOM 1713 C C . VAL A 1 217 ? -2.353 -6.287 21.713 1.00 83.19 217 VAL A C 1
ATOM 1715 O O . VAL A 1 217 ? -2.700 -6.329 22.892 1.00 83.19 217 VAL A O 1
ATOM 1718 N N . ASN A 1 218 ? -2.508 -5.201 20.955 1.00 81.62 218 ASN A N 1
ATOM 1719 C CA . ASN A 1 218 ? -3.060 -3.921 21.431 1.00 81.62 218 ASN A CA 1
ATOM 1720 C C . ASN A 1 218 ? -4.527 -3.699 21.027 1.00 81.62 218 ASN A C 1
ATOM 1722 O O . ASN A 1 218 ? -5.107 -2.663 21.342 1.00 81.62 218 ASN A O 1
ATOM 1726 N N . GLY A 1 219 ? -5.122 -4.655 20.322 1.00 75.31 219 GLY A N 1
ATOM 1727 C CA . GLY A 1 219 ? -6.499 -4.629 19.842 1.00 75.31 219 GLY A CA 1
ATOM 1728 C C . GLY A 1 219 ? -6.723 -5.774 18.862 1.00 75.31 219 GLY A C 1
ATOM 1729 O O . GLY A 1 219 ? -5.802 -6.547 18.604 1.00 75.31 219 GLY A O 1
ATOM 1730 N N . ASP A 1 220 ? -7.915 -5.865 18.277 1.00 69.31 220 ASP A N 1
ATOM 1731 C CA . ASP A 1 220 ? -8.280 -6.982 17.387 1.00 69.31 220 ASP A CA 1
ATOM 1732 C C . ASP A 1 220 ? -7.351 -7.117 16.171 1.00 69.31 220 ASP A C 1
ATOM 1734 O O . ASP A 1 220 ? -7.167 -8.203 15.631 1.00 69.31 220 ASP A O 1
ATOM 1738 N N . ASN A 1 221 ? -6.736 -6.003 15.776 1.00 68.12 221 ASN A N 1
ATOM 1739 C CA . ASN A 1 221 ? -5.984 -5.860 14.542 1.00 68.12 221 ASN A CA 1
ATOM 1740 C C . ASN A 1 221 ? -4.595 -5.248 14.752 1.00 68.12 221 ASN A C 1
ATOM 1742 O O . ASN A 1 221 ? -3.942 -4.900 13.777 1.00 68.12 221 ASN A O 1
ATOM 1746 N N . GLU A 1 222 ? -4.119 -5.075 15.985 1.00 73.44 222 GLU A N 1
ATOM 1747 C CA . GLU A 1 222 ? -2.851 -4.381 16.234 1.00 73.44 222 GLU A CA 1
ATOM 1748 C C . GLU A 1 222 ? -1.928 -5.156 17.163 1.00 73.44 222 GLU A C 1
ATOM 1750 O O . GLU A 1 222 ? -2.346 -5.678 18.196 1.00 73.44 222 GLU A O 1
ATOM 1755 N N . LEU A 1 223 ? -0.644 -5.180 16.813 1.00 82.00 223 LEU A N 1
ATOM 1756 C CA . LEU A 1 223 ? 0.423 -5.798 17.585 1.00 82.00 223 LEU A CA 1
ATOM 1757 C C . LEU A 1 223 ? 1.578 -4.823 17.786 1.00 82.00 223 LEU A C 1
ATOM 1759 O O . LEU A 1 223 ? 1.923 -4.046 16.897 1.00 82.00 223 LEU A O 1
ATOM 1763 N N . THR A 1 224 ? 2.249 -4.941 18.921 1.00 82.12 224 THR A N 1
ATOM 1764 C CA . THR A 1 224 ? 3.546 -4.320 19.174 1.00 82.12 224 THR A CA 1
ATOM 1765 C C . THR A 1 224 ? 4.554 -5.383 19.561 1.00 82.12 224 THR A C 1
ATOM 1767 O O . THR A 1 224 ? 4.263 -6.271 20.346 1.00 82.12 224 THR A O 1
ATOM 1770 N N . ASP A 1 225 ? 5.756 -5.266 19.031 1.00 87.69 225 ASP A N 1
ATOM 1771 C CA . ASP A 1 225 ? 6.891 -6.144 19.254 1.00 87.69 225 ASP A CA 1
ATOM 1772 C C . ASP A 1 225 ? 8.059 -5.269 19.688 1.00 87.69 225 ASP A C 1
ATOM 1774 O O . ASP A 1 225 ? 8.621 -4.507 18.900 1.00 87.69 225 ASP A O 1
ATOM 1778 N N . LYS A 1 226 ? 8.352 -5.303 20.985 1.00 90.06 226 LYS A N 1
ATOM 1779 C CA . LYS A 1 226 ? 9.496 -4.597 21.555 1.00 90.06 226 LYS A CA 1
ATOM 1780 C C . LYS A 1 226 ? 10.678 -5.535 21.507 1.00 90.06 226 LYS A C 1
ATOM 1782 O O . LYS A 1 226 ? 10.653 -6.565 22.178 1.00 90.06 226 LYS A O 1
ATOM 1787 N N . MET A 1 227 ? 11.695 -5.169 20.742 1.00 87.81 227 MET A N 1
ATOM 1788 C CA . MET A 1 227 ? 12.830 -6.028 20.473 1.00 87.81 227 MET A CA 1
ATOM 1789 C C . MET A 1 227 ? 14.135 -5.373 20.907 1.00 87.81 227 MET A C 1
ATOM 1791 O O . MET A 1 227 ? 14.359 -4.187 20.679 1.00 87.81 227 MET A O 1
ATOM 1795 N N . ASN A 1 228 ? 15.015 -6.175 21.492 1.00 90.94 228 ASN A N 1
ATOM 1796 C CA . ASN A 1 228 ? 16.406 -5.837 21.737 1.00 90.94 228 ASN A CA 1
ATOM 1797 C C . ASN A 1 228 ? 17.280 -6.828 20.967 1.00 90.94 228 ASN A C 1
ATOM 1799 O O . ASN A 1 228 ? 17.265 -8.027 21.250 1.00 90.94 228 ASN A O 1
ATOM 1803 N N . ASN A 1 229 ? 18.000 -6.338 19.964 1.00 88.69 229 ASN A N 1
ATOM 1804 C CA . ASN A 1 229 ? 18.884 -7.139 19.131 1.00 88.69 229 ASN A CA 1
ATOM 1805 C C . ASN A 1 229 ? 20.348 -6.777 19.401 1.00 88.69 229 ASN A C 1
ATOM 1807 O O . ASN A 1 229 ? 20.704 -5.602 19.460 1.00 88.69 229 ASN A O 1
ATOM 1811 N N . GLU A 1 230 ? 21.216 -7.785 19.469 1.00 84.25 230 GLU A N 1
ATOM 1812 C CA . GLU A 1 230 ? 22.637 -7.600 19.803 1.00 84.25 230 GLU A CA 1
ATOM 1813 C C . GLU A 1 230 ? 23.396 -6.688 18.820 1.00 84.25 230 GLU A C 1
ATOM 1815 O O . GLU A 1 230 ? 24.371 -6.040 19.196 1.00 84.25 230 GLU A O 1
ATOM 1820 N N . LYS A 1 231 ? 22.960 -6.631 17.558 1.00 77.69 231 LYS A N 1
ATOM 1821 C CA . LYS A 1 231 ? 23.596 -5.865 16.478 1.00 77.69 231 LYS A CA 1
ATOM 1822 C C . LYS A 1 231 ? 22.915 -4.524 16.216 1.00 77.69 231 LYS A C 1
ATOM 1824 O O . LYS A 1 231 ? 23.589 -3.558 15.863 1.00 77.69 231 LYS A O 1
ATOM 1829 N N . TRP A 1 232 ? 21.593 -4.471 16.351 1.00 68.94 232 TRP A N 1
ATOM 1830 C CA . TRP A 1 232 ? 20.781 -3.315 15.953 1.00 68.94 232 TRP A CA 1
ATOM 1831 C C . TRP A 1 232 ? 20.249 -2.495 17.134 1.00 68.94 232 TRP A C 1
ATOM 1833 O O . TRP A 1 232 ? 19.646 -1.448 16.909 1.00 68.94 232 TRP A O 1
ATOM 1843 N N . GLY A 1 233 ? 20.482 -2.946 18.368 1.00 78.44 233 GLY A N 1
ATOM 1844 C CA . GLY A 1 233 ? 19.993 -2.300 19.581 1.00 78.44 233 GLY A CA 1
ATOM 1845 C C . GLY A 1 233 ? 18.499 -2.516 19.811 1.00 78.44 233 GLY A C 1
ATOM 1846 O O . GLY A 1 233 ? 17.899 -3.471 19.311 1.00 78.44 233 GLY A O 1
ATOM 1847 N N . GLU A 1 234 ? 17.909 -1.621 20.599 1.00 83.44 234 GLU A N 1
ATOM 1848 C CA . GLU A 1 234 ? 16.488 -1.646 20.939 1.00 83.44 234 GLU A CA 1
ATOM 1849 C C . GLU A 1 234 ? 15.650 -0.930 19.882 1.00 83.44 234 GLU A C 1
ATOM 1851 O O . GLU A 1 234 ? 16.000 0.158 19.426 1.00 83.44 234 GLU A O 1
ATOM 1856 N N . PHE A 1 235 ? 14.531 -1.538 19.503 1.00 74.19 235 PHE A N 1
ATOM 1857 C CA . PHE A 1 235 ? 13.551 -0.950 18.599 1.00 74.19 235 PHE A CA 1
ATOM 1858 C C . PHE A 1 235 ? 12.169 -1.545 18.848 1.00 74.19 235 PHE A C 1
ATOM 1860 O O . PHE A 1 235 ? 12.018 -2.629 19.418 1.00 74.19 235 PHE A O 1
ATOM 1867 N N . THR A 1 236 ? 11.140 -0.831 18.410 1.00 75.31 236 THR A N 1
ATOM 1868 C CA . THR A 1 236 ? 9.755 -1.294 18.529 1.00 75.31 236 THR A CA 1
ATOM 1869 C C . THR A 1 236 ? 9.148 -1.463 17.151 1.00 75.31 236 THR A C 1
ATOM 1871 O O . THR A 1 236 ? 9.164 -0.537 16.353 1.00 75.31 236 THR A O 1
ATOM 1874 N N . ILE A 1 237 ? 8.574 -2.627 16.868 1.00 76.12 237 ILE A N 1
ATOM 1875 C CA . ILE A 1 237 ? 7.801 -2.874 15.655 1.00 76.12 237 ILE A CA 1
ATOM 1876 C C . ILE A 1 237 ? 6.316 -2.844 16.013 1.00 76.12 237 ILE A C 1
ATOM 1878 O O . ILE A 1 237 ? 5.850 -3.655 16.806 1.00 76.12 237 ILE A O 1
ATOM 1882 N N . GLN A 1 238 ? 5.550 -1.951 15.403 1.00 68.81 238 GLN A N 1
ATOM 1883 C CA . GLN A 1 238 ? 4.093 -1.994 15.419 1.00 68.81 238 GLN A CA 1
ATOM 1884 C C . GLN A 1 238 ? 3.584 -2.631 14.129 1.00 68.81 238 GLN A C 1
ATOM 1886 O O . GLN A 1 238 ? 4.081 -2.338 13.042 1.00 68.81 238 GLN A O 1
ATOM 1891 N N . ARG A 1 239 ? 2.599 -3.518 14.250 1.00 70.94 239 ARG A N 1
ATOM 1892 C CA . ARG A 1 239 ? 1.939 -4.178 13.126 1.00 70.94 239 ARG A CA 1
ATOM 1893 C C . ARG A 1 239 ? 0.439 -3.924 13.219 1.00 70.94 239 ARG A C 1
ATOM 1895 O O . ARG A 1 239 ? -0.147 -4.252 14.242 1.00 70.94 239 ARG A O 1
ATOM 1902 N N . SER A 1 240 ? -0.171 -3.382 12.172 1.00 60.62 240 SER A N 1
ATOM 1903 C CA . SER A 1 240 ? -1.628 -3.210 12.078 1.00 60.62 240 SER A CA 1
ATOM 1904 C C . SER A 1 240 ? -2.158 -4.046 10.915 1.00 60.62 240 SER A C 1
ATOM 1906 O O . SER A 1 240 ? -1.729 -3.871 9.775 1.00 60.62 240 SER A O 1
ATOM 1908 N N . ILE A 1 241 ? -3.061 -4.975 11.206 1.00 60.09 241 ILE A N 1
ATOM 1909 C CA . ILE A 1 241 ? -3.655 -5.941 10.285 1.00 60.09 241 ILE A CA 1
ATOM 1910 C C . ILE A 1 241 ? -4.998 -5.393 9.798 1.00 60.09 241 ILE A C 1
ATOM 1912 O O . ILE A 1 241 ? -5.852 -5.009 10.586 1.00 60.09 241 ILE A O 1
ATOM 1916 N N . ASN A 1 242 ? -5.208 -5.352 8.490 1.00 48.03 242 ASN A N 1
ATOM 1917 C CA . ASN A 1 242 ? -6.485 -4.990 7.890 1.00 48.03 242 ASN A CA 1
ATOM 1918 C C . ASN A 1 242 ? -6.823 -6.012 6.800 1.00 48.03 242 ASN A C 1
ATOM 1920 O O . ASN A 1 242 ? -6.263 -5.979 5.697 1.00 48.03 242 ASN A O 1
ATOM 1924 N N . GLY A 1 243 ? -7.686 -6.972 7.148 1.00 52.59 243 GLY A N 1
ATOM 1925 C CA . GLY A 1 243 ? -7.989 -8.136 6.316 1.00 52.59 243 GLY A CA 1
ATOM 1926 C C . GLY A 1 243 ? -6.722 -8.922 5.977 1.00 52.59 243 GLY A C 1
ATOM 1927 O O . GLY A 1 243 ? -5.994 -9.354 6.864 1.00 52.59 243 GLY A O 1
ATOM 1928 N N . ASN A 1 244 ? -6.423 -9.038 4.683 1.00 45.72 244 ASN A N 1
ATOM 1929 C CA . ASN A 1 244 ? -5.250 -9.758 4.170 1.00 45.72 244 ASN A CA 1
ATOM 1930 C C . ASN A 1 244 ? -4.002 -8.863 4.041 1.00 45.72 244 ASN A C 1
ATOM 1932 O O . ASN A 1 244 ? -3.101 -9.149 3.254 1.00 45.72 244 ASN A O 1
ATOM 1936 N N . SER A 1 245 ? -3.968 -7.720 4.728 1.00 41.72 245 SER A N 1
ATOM 1937 C CA . SER A 1 245 ? -2.840 -6.789 4.689 1.00 41.72 245 SER A CA 1
ATOM 1938 C C . SER A 1 245 ? -2.323 -6.502 6.089 1.00 41.72 245 SER A C 1
ATOM 1940 O O . SER A 1 245 ? -3.097 -6.440 7.037 1.00 41.72 245 SER A O 1
ATOM 1942 N N . MET A 1 246 ? -1.010 -6.323 6.221 1.00 53.00 246 MET A N 1
ATOM 1943 C CA . MET A 1 246 ? -0.370 -5.939 7.473 1.00 53.00 246 MET A CA 1
ATOM 1944 C C . MET A 1 246 ? 0.566 -4.762 7.211 1.00 53.00 246 MET A C 1
ATOM 1946 O O . MET A 1 246 ? 1.519 -4.873 6.439 1.00 53.00 246 MET A O 1
ATOM 1950 N N . THR A 1 247 ? 0.289 -3.637 7.856 1.00 50.38 247 THR A N 1
ATOM 1951 C CA . THR A 1 247 ? 1.183 -2.479 7.905 1.00 50.38 247 THR A CA 1
ATOM 1952 C C . THR A 1 247 ? 2.187 -2.698 9.021 1.00 50.38 247 THR A C 1
ATOM 1954 O O 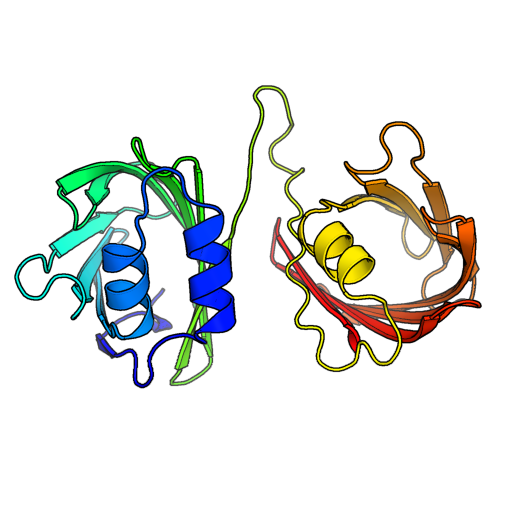. THR A 1 247 ? 1.792 -3.062 10.122 1.00 50.38 247 THR A O 1
ATOM 1957 N N . VAL A 1 248 ? 3.471 -2.464 8.753 1.00 53.94 248 VAL A N 1
ATOM 1958 C CA . VAL A 1 248 ? 4.550 -2.604 9.736 1.00 53.94 248 VAL A CA 1
ATOM 1959 C C . VAL A 1 248 ? 5.275 -1.269 9.868 1.00 53.94 248 VAL A C 1
ATOM 1961 O O . VAL A 1 248 ? 5.727 -0.716 8.867 1.00 53.94 248 VAL A O 1
ATOM 1964 N N . VAL A 1 249 ? 5.389 -0.761 11.091 1.00 51.75 249 VAL A N 1
ATOM 1965 C CA . VAL A 1 249 ? 6.107 0.475 11.431 1.00 51.75 249 VAL A CA 1
ATOM 1966 C C . VAL A 1 249 ? 7.178 0.137 12.456 1.00 51.75 249 VAL A C 1
ATOM 1968 O O . VAL A 1 249 ? 6.891 -0.561 13.425 1.00 51.75 249 VAL A O 1
ATOM 1971 N N . ARG A 1 250 ? 8.408 0.615 12.258 1.00 54.69 250 ARG A N 1
ATOM 1972 C CA . ARG A 1 250 ? 9.505 0.451 13.217 1.00 54.69 250 ARG A CA 1
ATOM 1973 C C . ARG A 1 250 ? 9.868 1.808 13.819 1.00 54.69 250 ARG A C 1
ATOM 1975 O O . ARG A 1 250 ? 10.121 2.751 13.073 1.00 54.69 250 ARG A O 1
ATOM 1982 N N . TYR A 1 251 ? 9.901 1.872 15.145 1.00 52.25 251 TYR A N 1
ATOM 1983 C CA . TYR A 1 251 ? 10.323 3.015 15.954 1.00 52.25 251 TYR A CA 1
ATOM 1984 C C . TYR A 1 251 ? 11.702 2.769 16.554 1.00 52.25 251 TYR A C 1
ATOM 1986 O O . TYR A 1 251 ? 11.959 1.610 16.974 1.00 52.25 251 TYR A O 1
#

InterPro domains:
  IPR012674 Calycin [G3DSA:2.40.128.20] (1-133)
  IPR012674 Calycin [G3DSA:2.40.128.20] (144-251)
  IPR012674 Calycin [SSF50814] (1-123)
  IPR012674 Calycin [SSF50814] (151-249)
  IPR031259 Intracellular lipid binding protein [PTHR11955] (186-248)

Sequence (251 aa):
MDTFVGKWEELEASNPKEVDQLLESRKGVDSEMKEKFLKSTGTMDYKVEGNTVTVAVTTTAFPDAGRSYSFTSGEPFDDMAMDGSPYKATITISGDDTMTETGKHEKYGDFKMVRKVEGDSLKCKEVNAIIKKGGDLNDLFRLHEDRQQDKGVPPEVKEQFRKTVSYFDYDIKGNKWRVKHGADMSPGKELIYEFELGKEFEGEMLDGSKFKSVVTVNGDNELTDKMNNEKWGEFTIQRSINGNSMTVVRY

Secondary structure (DSSP, 8-state):
-GGG-EEEE--S---HHHHHHHHHTSTT--HHHHHHHHH--EEEEEEEETTEEEEEEEETTSTT--EEEEEETT-EEEEE-TTS-EEEEEEEEETTTEEEEEEEETTTEEEEEEEEEETTEEEEEEE-----TT--TT---------S---S--HHHHHHHHH--EEEEEEEETTEEEEEEEETTSTT--EEEEEETTSEEEEE-TTS-EEEEEEEEEETTEEEEEEEETTTEEEEEEEEEETTEEEEEE-

Radius of gyration: 20.25 Å; chains: 1; bounding box: 52×42×51 Å